Protein AF-A0A524H251-F1 (afdb_monomer_lite)

Sequence (235 aa):
MKPDRSNYEIWFSDWLDGNLSEKQIGELKLFLKENPDLEEELNGLAVVSLNPPDLIFSGKKGLEQSPESLSESQFEHLCIASLENDLTPGQKAELDEIISRDETRRKSFELIQKLKLKPLAVSFTRKNSVKKLTIGRKIFRLSVIGLSAAATIAFIVSFFLPVPERGTPQIVQNVTPDTFTIETRQAIIFKEEKPGTDQRNNNNSVRKSVPEISVSEEIVLLAEMTDKEMTDSAS

Foldseek 3Di:
DADDPVCVVVVLVCVLVVVDDPVNVVRNVVVCVVPVVVVVVSVVVVVPDDDDPPDDPPCVVVVPDQLVRDDPVRLVVLLLCVLVVVDDPVSVVSNVVNVVVDVVSVVVSVVSNVVDDDDDPDDDPPPVVVPDDDPVRVVVVVVVVVVVVVVVVVVVVVVPDDDPDPDDPDDDDDDDDDDDDDDDDDDDDDDDDDDDDDDDDDDDDDDDDDDDDDDPDDPPVVVVVPVPPPPPPDD

Radius of gyration: 40.83 Å; chains: 1; bounding box: 70×91×109 Å

Structure (mmCIF, N/CA/C/O backbone):
data_AF-A0A524H251-F1
#
_entry.id   AF-A0A524H251-F1
#
loop_
_atom_site.group_PDB
_atom_site.id
_atom_site.type_symbol
_atom_site.label_atom_id
_atom_site.label_alt_id
_atom_site.label_comp_id
_atom_site.label_asym_id
_atom_site.label_entity_id
_atom_site.label_seq_id
_atom_site.pdbx_PDB_ins_code
_atom_site.Cartn_x
_atom_site.Cartn_y
_atom_site.Cartn_z
_atom_site.occupancy
_atom_site.B_iso_or_equiv
_atom_site.auth_seq_id
_atom_site.auth_comp_id
_atom_site.auth_asym_id
_atom_site.auth_atom_id
_atom_site.pdbx_PDB_model_num
ATOM 1 N N . MET A 1 1 ? 4.527 -3.624 -30.990 1.00 79.12 1 MET A N 1
ATOM 2 C CA . MET A 1 1 ? 5.507 -4.720 -30.840 1.00 79.12 1 MET A CA 1
ATOM 3 C C . MET A 1 1 ? 4.999 -5.869 -31.690 1.00 79.12 1 MET A C 1
ATOM 5 O O . MET A 1 1 ? 3.787 -5.973 -31.784 1.00 79.12 1 MET A O 1
ATOM 9 N N . LYS A 1 2 ? 5.861 -6.639 -32.360 1.00 88.19 2 LYS A N 1
ATOM 10 C CA . LYS A 1 2 ? 5.443 -7.808 -33.152 1.00 88.19 2 LYS A CA 1
ATOM 11 C C . LYS A 1 2 ? 5.955 -9.085 -32.473 1.00 88.19 2 LYS A C 1
ATOM 13 O O . LYS A 1 2 ? 7.015 -9.001 -31.846 1.00 88.19 2 LYS A O 1
ATOM 18 N N . PRO A 1 3 ? 5.236 -10.210 -32.582 1.00 90.62 3 PRO A N 1
ATOM 19 C CA . PRO A 1 3 ? 5.705 -11.486 -32.061 1.00 90.62 3 PRO A CA 1
ATOM 20 C C . PRO A 1 3 ? 6.949 -11.961 -32.824 1.00 90.62 3 PRO A C 1
ATOM 22 O O . PRO A 1 3 ? 7.022 -11.851 -34.050 1.00 90.62 3 PRO A O 1
ATOM 25 N N . ASP A 1 4 ? 7.934 -12.457 -32.085 1.00 92.44 4 ASP A N 1
ATOM 26 C CA . ASP A 1 4 ? 9.146 -13.097 -32.585 1.00 92.44 4 ASP A CA 1
ATOM 27 C C . ASP A 1 4 ? 9.575 -14.248 -31.655 1.00 92.44 4 ASP A C 1
ATOM 29 O O . ASP A 1 4 ? 9.050 -14.425 -30.557 1.00 92.44 4 ASP A O 1
ATOM 33 N N . ARG A 1 5 ? 10.570 -15.032 -32.080 1.00 91.50 5 ARG A N 1
ATOM 34 C CA . ARG A 1 5 ? 11.078 -16.204 -31.343 1.00 91.50 5 ARG A CA 1
ATOM 35 C C . ARG A 1 5 ? 11.670 -15.889 -29.961 1.00 91.50 5 ARG A C 1
ATOM 37 O O . ARG A 1 5 ? 11.872 -16.810 -29.185 1.00 91.50 5 ARG A O 1
ATOM 44 N N . SER A 1 6 ? 11.971 -14.629 -29.655 1.00 92.56 6 SER A N 1
ATOM 45 C CA . SER A 1 6 ? 12.491 -14.208 -28.347 1.00 92.56 6 SER A CA 1
ATOM 46 C C . SER A 1 6 ? 11.410 -13.714 -27.388 1.00 92.56 6 SER A C 1
ATOM 48 O O . SER A 1 6 ? 11.676 -13.583 -26.197 1.00 92.56 6 SER A O 1
ATOM 50 N N . ASN A 1 7 ? 10.210 -13.415 -27.895 1.00 93.19 7 ASN A N 1
ATOM 51 C CA . ASN A 1 7 ? 9.134 -12.819 -27.106 1.00 93.19 7 ASN A CA 1
ATOM 52 C C . ASN A 1 7 ? 7.798 -13.581 -27.182 1.00 93.19 7 ASN A C 1
ATOM 54 O O . ASN A 1 7 ? 6.863 -13.192 -26.486 1.00 93.19 7 ASN A O 1
ATOM 58 N N . TYR A 1 8 ? 7.696 -14.644 -27.988 1.00 92.81 8 TYR A N 1
ATOM 59 C CA . TYR A 1 8 ? 6.445 -15.376 -28.227 1.00 92.81 8 TYR A CA 1
ATOM 60 C C . TYR A 1 8 ? 5.777 -15.898 -26.945 1.00 92.81 8 TYR A C 1
ATOM 62 O O . TYR A 1 8 ? 4.556 -15.869 -26.862 1.00 92.81 8 TYR A O 1
ATOM 70 N N . GLU A 1 9 ? 6.544 -16.281 -25.921 1.00 91.81 9 GLU A N 1
ATOM 71 C CA . GLU A 1 9 ? 6.013 -16.747 -24.628 1.00 91.81 9 GLU A CA 1
ATOM 72 C C . GLU A 1 9 ? 5.187 -15.672 -23.900 1.00 91.81 9 GLU A C 1
ATOM 74 O O . GLU A 1 9 ? 4.156 -15.967 -23.291 1.00 91.81 9 GLU A O 1
ATOM 79 N N . ILE A 1 10 ? 5.599 -14.404 -24.014 1.00 92.50 10 ILE A N 1
ATOM 80 C CA . ILE A 1 10 ? 4.857 -13.264 -23.455 1.00 92.50 10 ILE A CA 1
ATOM 81 C C . ILE A 1 10 ? 3.527 -13.122 -24.198 1.00 92.50 10 ILE A C 1
ATOM 83 O O . ILE A 1 10 ? 2.478 -12.984 -23.579 1.00 92.50 10 ILE A O 1
ATOM 87 N N . TRP A 1 11 ? 3.558 -13.241 -25.528 1.00 93.56 11 TRP A N 1
ATOM 88 C CA . TRP A 1 11 ? 2.349 -13.196 -26.351 1.00 93.56 11 TRP A CA 1
ATOM 89 C C . TRP A 1 11 ? 1.411 -14.376 -26.088 1.00 93.56 11 TRP A C 1
ATOM 91 O O . TRP A 1 11 ? 0.198 -14.200 -26.152 1.00 93.56 11 TRP A O 1
ATOM 101 N N . PHE A 1 12 ? 1.947 -15.562 -25.797 1.00 92.12 12 PHE A N 1
ATOM 102 C CA . PHE A 1 12 ? 1.154 -16.736 -25.431 1.00 92.12 12 PHE A CA 1
ATOM 103 C C . PHE A 1 12 ? 0.445 -16.517 -24.100 1.00 92.12 12 PHE A C 1
ATOM 105 O O . PHE A 1 12 ? -0.758 -16.743 -24.016 1.00 92.12 12 PHE A O 1
ATOM 112 N N . SER A 1 13 ? 1.167 -16.010 -23.099 1.00 89.94 13 SER A N 1
ATOM 113 C CA . SER A 1 13 ? 0.598 -15.668 -21.791 1.00 89.94 13 SER A CA 1
ATOM 114 C C . SER A 1 13 ? -0.511 -14.622 -21.932 1.00 89.94 13 SER A C 1
ATOM 116 O O . SER A 1 13 ? -1.640 -14.860 -21.515 1.00 89.94 13 SER A O 1
ATOM 118 N N . ASP A 1 14 ? -0.241 -13.518 -22.637 1.00 91.31 14 ASP A N 1
ATOM 119 C CA . ASP A 1 14 ? -1.233 -12.463 -22.874 1.00 91.31 14 ASP A CA 1
ATOM 120 C C . ASP A 1 14 ? -2.456 -12.966 -23.665 1.00 91.31 14 ASP A C 1
ATOM 122 O O . ASP A 1 14 ? -3.569 -12.466 -23.481 1.00 91.31 14 ASP A O 1
ATOM 126 N N . TRP A 1 15 ? -2.268 -13.929 -24.576 1.00 89.62 15 TRP A N 1
ATOM 127 C CA . TRP A 1 15 ? -3.362 -14.540 -25.332 1.00 89.62 15 TRP A CA 1
ATOM 128 C C . TRP A 1 15 ? -4.227 -15.446 -24.454 1.00 89.62 15 TRP A C 1
ATOM 130 O O . TRP A 1 15 ? -5.453 -15.346 -24.521 1.00 89.62 15 TRP A O 1
ATOM 140 N N . LEU A 1 16 ? -3.604 -16.291 -23.626 1.00 87.81 16 LEU A N 1
ATOM 141 C CA . LEU A 1 16 ? -4.294 -17.187 -22.693 1.00 87.81 16 LEU A CA 1
ATOM 142 C C . LEU A 1 16 ? -5.064 -16.407 -21.619 1.00 87.81 16 LEU A C 1
ATOM 144 O O . LEU A 1 16 ? -6.186 -16.781 -21.284 1.00 87.81 16 LEU A O 1
ATOM 148 N N . ASP A 1 17 ? -4.509 -15.287 -21.155 1.00 86.31 17 ASP A N 1
ATOM 149 C CA . ASP A 1 17 ? -5.156 -14.388 -20.193 1.00 86.31 17 ASP A CA 1
ATOM 150 C C . ASP A 1 17 ? -6.272 -13.529 -20.822 1.00 86.31 17 ASP A C 1
ATOM 152 O O . ASP A 1 17 ? -7.012 -12.846 -20.113 1.00 86.31 17 ASP A O 1
ATOM 156 N N . GLY A 1 18 ? -6.408 -13.531 -22.154 1.00 85.88 18 GLY A N 1
ATOM 157 C CA . GLY A 1 18 ? -7.388 -12.707 -22.869 1.00 85.88 18 GLY A CA 1
ATOM 158 C C . GLY A 1 18 ? -7.045 -11.211 -22.911 1.00 85.88 18 GLY A C 1
ATOM 159 O O . GLY A 1 18 ? -7.917 -10.386 -23.183 1.00 85.88 18 GLY A O 1
ATOM 160 N N . ASN A 1 19 ? -5.782 -10.849 -22.672 1.00 89.94 19 ASN A N 1
ATOM 161 C CA . ASN A 1 19 ? -5.300 -9.465 -22.638 1.00 89.94 19 ASN A CA 1
ATOM 162 C C . ASN A 1 19 ? -4.952 -8.900 -24.030 1.00 89.94 19 ASN A C 1
ATOM 164 O O . ASN A 1 19 ? -4.754 -7.690 -24.178 1.00 89.94 19 ASN A O 1
ATOM 168 N N . LEU A 1 20 ? -4.872 -9.744 -25.067 1.00 89.25 20 LEU A N 1
ATOM 169 C CA . LEU A 1 20 ? -4.585 -9.297 -26.434 1.00 89.25 20 LEU A CA 1
ATOM 170 C C . LEU A 1 20 ? -5.806 -8.673 -27.122 1.00 89.25 20 LEU A C 1
ATOM 172 O O . LEU A 1 20 ? -6.893 -9.243 -27.168 1.00 89.25 20 LEU A O 1
ATOM 176 N N . SER A 1 21 ? -5.591 -7.531 -27.779 1.00 91.19 21 SER A N 1
ATOM 177 C CA . SER A 1 21 ? -6.587 -6.931 -28.677 1.00 91.19 21 SER A CA 1
ATOM 178 C C . SER A 1 21 ? -6.783 -7.745 -29.964 1.00 91.19 21 SER A C 1
ATOM 180 O O . SER A 1 21 ? -5.887 -8.466 -30.403 1.00 91.19 21 SER A O 1
ATOM 182 N N . GLU A 1 22 ? -7.912 -7.560 -30.656 1.00 90.50 22 GLU A N 1
ATOM 183 C CA . GLU A 1 22 ? -8.211 -8.252 -31.927 1.00 90.50 22 GLU A CA 1
ATOM 184 C C . GLU A 1 22 ? -7.093 -8.116 -32.972 1.00 90.50 22 GLU A C 1
ATOM 186 O O . GLU A 1 22 ? -6.748 -9.071 -33.672 1.00 90.50 22 GLU A O 1
ATOM 191 N N . LYS A 1 23 ? -6.474 -6.932 -33.047 1.00 91.38 23 LYS A N 1
ATOM 192 C CA . LYS A 1 23 ? -5.349 -6.672 -33.948 1.00 91.38 23 LYS A CA 1
ATOM 193 C C . LYS A 1 23 ? -4.118 -7.501 -33.570 1.00 91.38 23 LYS A C 1
ATOM 195 O O . LYS A 1 23 ? -3.486 -8.078 -34.451 1.00 91.38 23 LYS A O 1
ATOM 200 N N . GLN A 1 24 ? -3.797 -7.580 -32.280 1.00 92.44 24 GLN A N 1
ATOM 201 C CA . GLN A 1 24 ? -2.671 -8.368 -31.768 1.00 92.44 24 GLN A CA 1
ATOM 202 C C . GLN A 1 24 ? -2.898 -9.869 -31.948 1.00 92.44 24 GLN A C 1
ATOM 204 O O . GLN A 1 24 ? -1.971 -10.584 -32.311 1.00 92.44 24 GLN A O 1
ATOM 209 N N . ILE A 1 25 ? -4.137 -10.339 -31.789 1.00 91.19 25 ILE A N 1
ATOM 210 C CA . ILE A 1 25 ? -4.510 -11.724 -32.099 1.00 91.19 25 ILE A CA 1
ATOM 211 C C . ILE A 1 25 ? -4.265 -12.020 -33.585 1.00 91.19 25 ILE A C 1
ATOM 213 O O . ILE A 1 25 ? -3.764 -13.089 -33.929 1.00 91.19 25 ILE A O 1
ATOM 217 N N . GLY A 1 26 ? -4.586 -11.079 -34.479 1.00 91.19 26 GLY A N 1
ATOM 218 C CA . GLY A 1 26 ? -4.275 -11.197 -35.906 1.00 91.19 26 GLY A CA 1
ATOM 219 C C . GLY A 1 26 ? -2.771 -11.298 -36.189 1.00 91.19 26 GLY 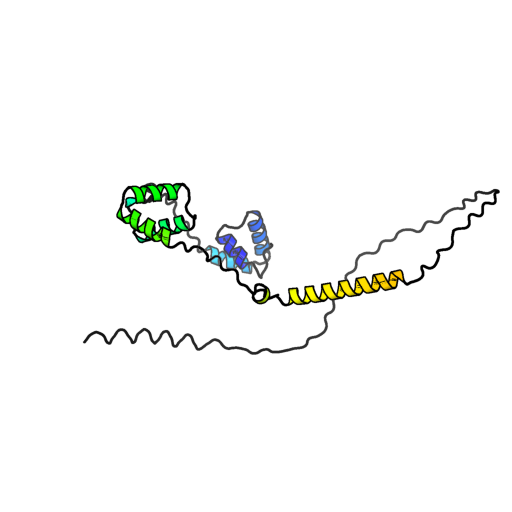A C 1
ATOM 220 O O . GLY A 1 26 ? -2.353 -12.136 -36.988 1.00 91.19 26 GLY A O 1
ATOM 221 N N . GLU A 1 27 ? -1.960 -10.485 -35.509 1.00 92.69 27 GLU A N 1
ATOM 222 C CA . GLU A 1 27 ? -0.493 -10.514 -35.612 1.00 92.69 27 GLU A CA 1
ATOM 223 C C . GLU A 1 27 ? 0.094 -11.835 -35.081 1.00 92.69 27 GLU A C 1
ATOM 225 O O . GLU A 1 27 ? 0.938 -12.434 -35.747 1.00 92.69 27 GLU A O 1
ATOM 230 N N . LEU A 1 28 ? -0.408 -12.337 -33.948 1.00 92.25 28 LEU A N 1
ATOM 231 C CA . LEU A 1 28 ? -0.018 -13.629 -33.379 1.00 92.25 28 LEU A CA 1
ATOM 232 C C . LEU A 1 28 ? -0.378 -14.791 -34.314 1.00 92.25 28 LEU A C 1
ATOM 234 O O . LEU A 1 28 ? 0.463 -15.637 -34.599 1.00 92.25 28 LEU A O 1
ATOM 238 N N . LYS A 1 29 ? -1.593 -14.801 -34.876 1.00 91.06 29 LYS A N 1
ATOM 239 C CA . LYS A 1 29 ? -2.022 -15.828 -35.841 1.00 91.06 29 LYS A CA 1
ATOM 240 C C . LYS A 1 29 ? -1.170 -15.843 -37.107 1.00 91.06 29 LYS A C 1
ATOM 242 O O . LYS A 1 29 ? -0.945 -16.909 -37.672 1.00 91.06 29 LYS A O 1
ATOM 247 N N . LEU A 1 30 ? -0.721 -14.680 -37.580 1.00 93.00 30 LEU A N 1
ATOM 248 C CA . LEU A 1 30 ? 0.178 -14.611 -38.732 1.00 93.00 30 LEU A CA 1
ATOM 249 C C . LEU A 1 30 ? 1.543 -15.227 -38.396 1.00 93.00 30 LEU A C 1
ATOM 251 O O . LEU A 1 30 ? 2.060 -16.013 -39.180 1.00 93.00 30 LEU A O 1
ATOM 255 N N . PHE A 1 31 ? 2.074 -14.923 -37.213 1.00 94.25 31 PHE A N 1
ATOM 256 C CA . PHE A 1 31 ? 3.339 -15.471 -36.731 1.00 94.25 31 PHE A CA 1
ATOM 257 C C . PHE A 1 31 ? 3.296 -16.990 -36.512 1.00 94.25 31 PHE A C 1
ATOM 259 O O . PHE A 1 31 ? 4.246 -17.680 -36.878 1.00 94.25 31 PHE A O 1
ATOM 266 N N . LEU A 1 32 ? 2.185 -17.521 -35.994 1.00 92.88 32 LEU A N 1
ATOM 267 C CA . LEU A 1 32 ? 1.983 -18.965 -35.826 1.00 92.88 32 LEU A CA 1
ATOM 268 C C . LEU A 1 32 ? 1.943 -19.707 -37.169 1.00 92.88 32 LEU A C 1
ATOM 270 O O . LEU A 1 32 ? 2.555 -20.759 -37.302 1.00 92.88 32 LEU A O 1
ATOM 274 N N . LYS A 1 33 ? 1.333 -19.122 -38.211 1.00 92.25 33 LYS A N 1
ATOM 275 C CA . LYS A 1 33 ? 1.358 -19.711 -39.565 1.00 92.25 33 LYS A CA 1
ATOM 276 C C . LYS A 1 33 ? 2.766 -19.844 -40.142 1.00 92.25 33 LYS A C 1
ATOM 278 O O . LYS A 1 33 ? 3.011 -20.738 -40.946 1.00 92.25 33 LYS A O 1
ATOM 283 N N . GLU A 1 34 ? 3.665 -18.936 -39.777 1.00 91.75 34 GLU A N 1
ATOM 284 C CA . GLU A 1 34 ? 5.070 -18.977 -40.191 1.00 91.75 34 GLU A CA 1
ATOM 285 C C . GLU A 1 34 ? 5.917 -19.915 -39.305 1.00 91.75 34 GLU A C 1
ATOM 287 O O . GLU A 1 34 ? 7.026 -20.275 -39.697 1.00 91.75 34 GLU A O 1
ATOM 292 N N . ASN A 1 35 ? 5.407 -20.334 -38.137 1.00 92.81 35 ASN A N 1
ATOM 293 C CA . ASN A 1 35 ? 6.106 -21.137 -37.127 1.00 92.81 35 ASN A CA 1
ATOM 294 C C . ASN A 1 35 ? 5.179 -22.246 -36.571 1.00 92.81 35 ASN A C 1
ATOM 296 O O . ASN A 1 35 ? 4.670 -22.114 -35.454 1.00 92.81 35 ASN A O 1
ATOM 300 N N . PRO A 1 36 ? 4.934 -23.328 -37.337 1.00 90.19 36 PRO A N 1
ATOM 301 C CA . PRO A 1 36 ? 3.961 -24.367 -36.973 1.00 90.19 36 PRO A CA 1
ATOM 302 C C . PRO A 1 36 ? 4.334 -25.160 -35.709 1.00 90.19 36 PRO A C 1
ATOM 304 O O . PRO A 1 36 ? 3.464 -25.708 -35.043 1.00 90.19 36 PRO A O 1
ATOM 307 N N . ASP A 1 37 ? 5.616 -25.199 -35.350 1.00 91.94 37 ASP A N 1
ATOM 308 C CA . ASP A 1 37 ? 6.113 -25.795 -34.107 1.00 91.94 37 ASP A CA 1
ATOM 309 C C . ASP A 1 37 ? 5.612 -25.052 -32.859 1.00 91.94 37 ASP A C 1
ATOM 311 O O . ASP A 1 37 ? 5.240 -25.675 -31.868 1.00 91.94 37 ASP A O 1
ATOM 315 N N . LEU A 1 38 ? 5.524 -23.721 -32.931 1.00 91.50 38 LEU A N 1
ATOM 316 C CA . LEU A 1 38 ? 4.981 -22.899 -31.848 1.00 91.50 38 LEU A CA 1
ATOM 317 C C . LEU A 1 38 ? 3.452 -22.999 -31.761 1.00 91.50 38 LEU A C 1
ATOM 319 O O . LEU A 1 38 ? 2.874 -22.832 -30.690 1.00 91.50 38 LEU A O 1
ATOM 323 N N . GLU A 1 39 ? 2.780 -23.266 -32.883 1.00 89.94 39 GLU A N 1
ATOM 324 C CA . GLU A 1 39 ? 1.337 -23.523 -32.896 1.00 89.94 39 GLU A CA 1
ATOM 325 C C . GLU A 1 39 ? 1.003 -24.828 -32.160 1.00 89.94 39 GLU A C 1
ATOM 327 O O . GLU A 1 39 ? 0.052 -24.867 -31.380 1.00 89.94 39 GLU A O 1
ATOM 332 N N . GLU A 1 40 ? 1.804 -25.879 -32.351 1.00 89.00 40 GLU A N 1
ATOM 333 C CA . GLU A 1 40 ? 1.661 -27.140 -31.616 1.00 89.00 40 GLU A CA 1
ATOM 334 C C . GLU A 1 40 ? 1.868 -26.946 -30.105 1.00 89.00 40 GLU A C 1
ATOM 336 O O . GLU A 1 40 ? 1.062 -27.427 -29.305 1.00 89.00 40 GLU A O 1
ATOM 341 N N . GLU A 1 41 ? 2.884 -26.171 -29.717 1.00 89.62 41 GLU A N 1
ATOM 342 C CA . GLU A 1 41 ? 3.145 -25.815 -28.319 1.00 89.62 41 GLU A CA 1
ATOM 343 C C . GLU A 1 41 ? 1.970 -25.050 -27.689 1.00 89.62 41 GLU A C 1
ATOM 345 O O . GLU A 1 41 ? 1.479 -25.427 -26.620 1.00 89.62 41 GLU A O 1
ATOM 350 N N . LEU A 1 42 ? 1.455 -24.024 -28.376 1.00 88.19 42 LEU A N 1
ATOM 351 C CA . LEU A 1 42 ? 0.313 -23.240 -27.900 1.00 88.19 42 LEU A CA 1
ATOM 352 C C . LEU A 1 42 ? -0.942 -24.101 -27.731 1.00 88.19 42 LEU A C 1
ATOM 354 O O . LEU A 1 42 ? -1.667 -23.967 -26.744 1.00 88.19 42 LEU A O 1
ATOM 358 N N . ASN A 1 43 ? -1.191 -25.005 -28.680 1.00 85.31 43 ASN A N 1
ATOM 359 C CA . ASN A 1 43 ? -2.319 -25.928 -28.615 1.00 85.31 43 ASN A CA 1
ATOM 360 C C . ASN A 1 43 ? -2.201 -26.887 -27.424 1.00 85.31 43 ASN A C 1
ATOM 362 O O . ASN A 1 43 ? -3.216 -27.184 -26.798 1.00 85.31 43 ASN A O 1
ATOM 366 N N . GLY A 1 44 ? -0.986 -27.327 -27.074 1.00 83.62 44 GLY A N 1
ATOM 367 C CA . GLY A 1 44 ? -0.731 -28.126 -25.873 1.00 83.62 44 GLY A CA 1
ATOM 368 C C . GLY A 1 44 ? -1.069 -27.387 -24.574 1.00 83.62 44 GLY A C 1
ATOM 369 O O . GLY A 1 44 ? -1.632 -27.983 -23.655 1.00 83.62 44 GLY A O 1
ATOM 370 N N . LEU A 1 45 ? -0.797 -26.080 -24.515 1.00 80.88 45 LEU A N 1
ATOM 371 C CA . LEU A 1 45 ? -1.131 -25.224 -23.369 1.00 80.88 45 LEU A CA 1
ATOM 372 C C . LEU A 1 45 ? -2.637 -24.927 -23.275 1.00 80.88 45 LEU A C 1
ATOM 374 O O . LEU A 1 45 ? -3.209 -24.931 -22.184 1.00 80.88 45 LEU A O 1
ATOM 378 N N . ALA A 1 46 ? -3.300 -24.723 -24.417 1.00 71.94 46 ALA A N 1
ATOM 379 C CA . ALA A 1 46 ? -4.722 -24.381 -24.490 1.00 71.94 46 ALA A CA 1
ATOM 380 C C . ALA A 1 46 ? -5.667 -25.489 -23.977 1.00 71.94 46 ALA A C 1
ATOM 382 O O . ALA A 1 46 ? -6.844 -25.226 -23.725 1.00 71.94 46 ALA A O 1
ATOM 383 N N . VAL A 1 47 ? -5.172 -26.719 -23.785 1.00 66.69 47 VAL A N 1
ATOM 384 C CA . VAL A 1 47 ? -5.952 -27.840 -23.226 1.00 66.69 47 VAL A CA 1
ATOM 385 C C . VAL A 1 47 ? -6.386 -27.575 -21.774 1.00 66.69 47 VAL A C 1
ATOM 387 O O . VAL A 1 47 ? -7.389 -28.126 -21.323 1.00 66.69 47 VAL A O 1
ATOM 390 N N . VAL A 1 48 ? -5.692 -26.697 -21.041 1.00 69.31 48 VAL A N 1
ATOM 391 C CA . VAL A 1 48 ? -5.976 -26.388 -19.628 1.00 69.31 48 VAL A CA 1
ATOM 392 C C . VAL A 1 48 ? -6.763 -25.078 -19.497 1.00 69.31 48 VAL A C 1
ATOM 394 O O . VAL A 1 48 ? -6.356 -24.152 -18.803 1.00 69.31 48 VAL A O 1
ATOM 397 N N . SER A 1 49 ? -7.909 -24.971 -20.173 1.00 67.50 49 SER A N 1
ATOM 398 C CA . SER A 1 49 ? -8.834 -23.849 -19.970 1.00 67.50 49 SER A CA 1
ATOM 399 C C . SER A 1 49 ? -9.959 -24.256 -19.019 1.00 67.50 49 SER A C 1
ATOM 401 O O . SER A 1 49 ? -10.770 -25.135 -19.320 1.00 67.50 49 SER A O 1
ATOM 403 N N . LEU A 1 50 ? -10.000 -23.635 -17.839 1.00 74.44 50 LEU A N 1
ATOM 404 C CA . LEU A 1 50 ? -11.108 -23.782 -16.902 1.00 74.44 50 LEU A CA 1
ATOM 405 C C . LEU A 1 50 ? -12.181 -22.757 -17.265 1.00 74.44 50 LEU A C 1
ATOM 407 O O . LEU A 1 50 ? -11.960 -21.560 -17.117 1.00 74.44 50 LEU A O 1
ATOM 411 N N . ASN A 1 51 ? -13.355 -23.218 -17.696 1.00 74.56 51 ASN A N 1
ATOM 412 C CA . ASN A 1 51 ? -14.511 -22.336 -17.827 1.00 74.56 51 ASN A CA 1
ATOM 413 C C . ASN A 1 51 ? -15.048 -22.036 -16.423 1.00 74.56 51 ASN A C 1
ATOM 415 O O . ASN A 1 51 ? -15.549 -22.962 -15.770 1.00 74.56 51 ASN A O 1
ATOM 419 N N . PRO A 1 52 ? -14.949 -20.789 -15.926 1.00 78.31 52 PRO A N 1
ATOM 420 C CA . PRO A 1 52 ? -15.556 -20.457 -14.655 1.00 78.31 52 PRO A CA 1
ATOM 421 C C . PRO A 1 52 ? -17.073 -20.663 -14.780 1.00 78.31 52 PRO A C 1
ATOM 423 O O . PRO A 1 52 ? -17.672 -20.238 -15.769 1.00 78.31 52 PRO A O 1
ATOM 426 N N . PRO A 1 53 ? -17.719 -21.327 -13.813 1.00 81.31 53 PRO A N 1
ATOM 427 C CA . PRO A 1 53 ? -19.171 -21.380 -13.786 1.00 81.31 53 PRO A CA 1
ATOM 428 C C . PRO A 1 53 ? -19.740 -19.964 -13.616 1.00 81.31 53 PRO A C 1
ATOM 430 O O . PRO A 1 53 ? -19.176 -19.156 -12.874 1.00 81.31 53 PRO A O 1
ATOM 433 N N . ASP A 1 54 ? -20.882 -19.687 -14.252 1.00 80.50 54 ASP A N 1
ATOM 434 C CA . ASP A 1 54 ? -21.650 -18.446 -14.078 1.00 80.50 54 ASP A CA 1
ATOM 435 C C . ASP A 1 54 ? -22.258 -18.388 -12.662 1.00 80.50 54 ASP A C 1
ATOM 437 O O . ASP A 1 54 ? -23.451 -18.605 -12.438 1.00 80.50 54 ASP A O 1
ATOM 441 N N . LEU A 1 55 ? -21.414 -18.144 -11.658 1.00 81.19 55 LEU A N 1
ATOM 442 C CA . LEU A 1 55 ? -21.803 -18.060 -10.256 1.00 81.19 55 LEU A CA 1
ATOM 443 C C . LEU A 1 55 ? -22.145 -16.616 -9.902 1.00 81.19 55 LEU A C 1
ATOM 445 O O . LEU A 1 55 ? -21.280 -15.790 -9.611 1.00 81.19 55 LEU A O 1
ATOM 449 N N . ILE A 1 56 ? -23.440 -16.317 -9.868 1.00 80.50 56 ILE A N 1
ATOM 450 C CA . ILE A 1 56 ? -23.938 -15.052 -9.331 1.00 80.50 56 ILE A CA 1
ATOM 451 C C . ILE A 1 56 ? -24.144 -15.224 -7.825 1.00 80.50 56 ILE A C 1
ATOM 453 O O . ILE A 1 56 ? -25.137 -15.796 -7.375 1.00 80.50 56 ILE A O 1
ATOM 457 N N . PHE A 1 57 ? -23.210 -14.707 -7.025 1.00 81.38 57 PHE A N 1
ATOM 458 C CA . PHE A 1 57 ? -23.396 -14.624 -5.577 1.00 81.38 57 PHE A CA 1
ATOM 459 C C . PHE A 1 57 ? -24.429 -13.535 -5.244 1.00 81.38 57 PHE A C 1
ATOM 461 O O . PHE A 1 57 ? -24.135 -12.339 -5.269 1.00 81.38 57 PHE A O 1
ATOM 468 N N . SER A 1 58 ? -25.656 -13.950 -4.928 1.00 81.06 58 SER A N 1
ATOM 469 C CA . SER A 1 58 ? -26.783 -13.061 -4.603 1.00 81.06 58 SER A CA 1
ATOM 470 C C . SER A 1 58 ? -26.655 -12.372 -3.236 1.00 81.06 58 SER A C 1
ATOM 472 O O . SER A 1 58 ? -27.318 -11.368 -2.982 1.00 81.06 58 SER A O 1
ATOM 474 N N . GLY A 1 59 ? -25.769 -12.868 -2.369 1.00 81.75 59 GLY A N 1
ATOM 475 C CA . GLY A 1 59 ? -25.568 -12.390 -1.002 1.00 81.75 59 GLY A CA 1
ATOM 476 C C . GLY A 1 59 ? -24.607 -11.210 -0.840 1.00 81.75 59 GLY A C 1
ATOM 477 O O . GLY A 1 59 ? -24.162 -10.986 0.280 1.00 81.75 59 GLY A O 1
ATOM 478 N N . LYS A 1 60 ? -24.256 -10.456 -1.898 1.00 78.56 60 LYS A N 1
ATOM 479 C CA . LYS A 1 60 ? -23.255 -9.364 -1.807 1.00 78.56 60 LYS A CA 1
ATOM 480 C C . LYS A 1 60 ? -23.520 -8.383 -0.660 1.00 78.56 60 LYS A C 1
ATOM 482 O O . LYS A 1 60 ? -22.589 -8.023 0.046 1.00 78.56 60 LYS A O 1
ATOM 487 N N . LYS A 1 61 ? -24.786 -8.020 -0.431 1.00 74.25 61 LYS A N 1
ATOM 488 C CA . LYS A 1 61 ? -25.187 -7.132 0.675 1.00 74.25 61 LYS A CA 1
ATOM 489 C C . LYS A 1 61 ? -24.910 -7.712 2.066 1.00 74.25 61 LYS A C 1
ATOM 491 O O . LYS A 1 61 ? -24.721 -6.958 3.002 1.00 74.25 61 LYS A O 1
ATOM 496 N N . GLY A 1 62 ? -24.894 -9.036 2.211 1.00 70.69 62 GLY A N 1
ATOM 497 C CA . GLY A 1 62 ? -24.535 -9.705 3.466 1.00 70.69 62 GLY A CA 1
ATOM 498 C C . GLY A 1 62 ? -23.025 -9.828 3.685 1.00 70.69 62 GLY A C 1
ATOM 499 O O . GLY A 1 62 ? -22.610 -10.303 4.736 1.00 70.69 62 GLY A O 1
ATOM 500 N N . LEU A 1 63 ? -22.216 -9.433 2.696 1.00 72.88 63 LEU A N 1
ATOM 501 C CA . LEU A 1 63 ? -20.758 -9.384 2.788 1.00 72.88 63 LEU A CA 1
ATOM 502 C C . LEU A 1 63 ? -20.250 -8.001 3.225 1.00 72.88 63 LEU A C 1
ATOM 504 O O . LEU A 1 63 ? -19.090 -7.871 3.605 1.00 72.88 63 LEU A O 1
ATOM 508 N N . GLU A 1 64 ? -21.107 -6.977 3.167 1.00 67.88 64 GLU A N 1
ATOM 509 C CA . GLU A 1 64 ? -20.821 -5.658 3.725 1.00 67.88 64 GLU A CA 1
ATOM 510 C C . GLU A 1 64 ? -20.752 -5.800 5.250 1.00 67.88 64 GLU A C 1
ATOM 512 O O . GLU A 1 64 ? -21.758 -6.033 5.923 1.00 67.88 64 GLU A O 1
ATOM 517 N N . GLN A 1 65 ? -19.532 -5.746 5.790 1.00 65.56 65 GLN A N 1
ATOM 518 C CA . GLN A 1 65 ? -19.315 -5.795 7.230 1.00 65.56 65 GLN A CA 1
ATOM 519 C C . GLN A 1 65 ? -19.923 -4.542 7.858 1.00 65.56 65 GLN A C 1
ATOM 521 O O . GLN A 1 65 ? -19.661 -3.425 7.421 1.00 65.56 65 GLN A O 1
ATOM 526 N N . SER A 1 66 ? -20.743 -4.733 8.893 1.00 68.81 66 SER A N 1
ATOM 527 C CA . SER A 1 66 ? -21.195 -3.612 9.714 1.00 68.81 66 SER A CA 1
ATOM 528 C C . SER A 1 66 ? -19.982 -3.006 10.433 1.00 68.81 66 SER A C 1
ATOM 530 O O . SER A 1 66 ? -19.134 -3.783 10.898 1.00 68.81 66 SER A O 1
ATOM 532 N N . PRO A 1 67 ? -19.917 -1.674 10.618 1.00 67.62 67 PRO A N 1
ATOM 533 C CA . PRO A 1 67 ? -18.858 -1.008 11.387 1.00 67.62 67 PRO A CA 1
ATOM 534 C C . PRO A 1 67 ? -18.645 -1.599 12.800 1.00 67.62 67 PRO A C 1
ATOM 536 O O . PRO A 1 67 ? -17.550 -1.549 13.367 1.00 67.62 67 PRO A O 1
ATOM 539 N N . GLU A 1 68 ? -19.680 -2.223 13.367 1.00 68.75 68 GLU A N 1
ATOM 540 C CA . GLU A 1 68 ? -19.652 -2.893 14.676 1.00 68.75 68 GLU A CA 1
ATOM 541 C C . GLU A 1 68 ? -18.942 -4.256 14.658 1.00 68.75 68 GLU A C 1
ATOM 543 O O . GLU A 1 68 ? -18.427 -4.697 15.681 1.00 68.75 68 GLU A O 1
ATOM 548 N N . SER A 1 69 ? -18.881 -4.917 13.500 1.00 76.75 69 SER A N 1
ATOM 549 C CA . SER A 1 69 ? -18.288 -6.253 13.338 1.00 76.75 69 SER A CA 1
ATOM 550 C C . SER A 1 69 ? -16.788 -6.244 13.038 1.00 76.75 69 SER A C 1
ATOM 552 O O . SER A 1 69 ? -16.178 -7.309 12.960 1.00 76.75 69 SER A O 1
ATOM 554 N N . LEU A 1 70 ? -16.191 -5.059 12.878 1.00 83.31 70 LEU A N 1
ATOM 555 C CA . LEU A 1 70 ? -14.765 -4.924 12.594 1.00 83.31 70 LEU A CA 1
ATOM 556 C C . LEU A 1 70 ? -13.929 -5.499 13.738 1.00 83.31 70 LEU A C 1
ATOM 558 O O . LEU A 1 70 ? -14.157 -5.169 14.908 1.00 83.31 70 LEU A O 1
ATOM 562 N N . SER A 1 71 ? -12.935 -6.316 13.390 1.00 88.19 71 SER A N 1
ATOM 563 C CA . SER A 1 71 ? -11.916 -6.760 14.336 1.00 88.19 71 SER A CA 1
ATOM 564 C C . SER A 1 71 ? -11.084 -5.574 14.831 1.00 88.19 71 SER A C 1
ATOM 566 O O . SER A 1 71 ? -11.019 -4.517 14.199 1.00 88.19 71 SER A O 1
ATOM 568 N N . GLU A 1 72 ? -10.395 -5.760 15.956 1.00 88.75 72 GLU A N 1
ATOM 569 C CA . GLU A 1 72 ? -9.489 -4.744 16.500 1.00 88.75 72 GLU A CA 1
ATOM 570 C C . GLU A 1 72 ? -8.383 -4.368 15.500 1.00 88.75 72 GLU A C 1
ATOM 572 O O . GLU A 1 72 ? -8.160 -3.187 15.249 1.00 88.75 72 GLU A O 1
ATOM 577 N N . SER A 1 73 ? -7.785 -5.352 14.819 1.00 90.25 73 SER A N 1
ATOM 578 C CA . SER A 1 73 ? -6.769 -5.107 13.786 1.00 90.25 73 SER A CA 1
ATOM 579 C C . SER A 1 73 ? -7.305 -4.310 12.594 1.00 90.25 73 SER A C 1
ATOM 581 O O . SER A 1 73 ? -6.643 -3.391 12.116 1.00 90.25 73 SER A O 1
ATOM 583 N N . GLN A 1 74 ? -8.516 -4.616 12.117 1.00 91.00 74 GLN A N 1
ATOM 584 C CA . GLN A 1 74 ? -9.145 -3.866 11.028 1.00 91.00 74 GLN A CA 1
ATOM 585 C C . GLN A 1 74 ? -9.412 -2.415 11.437 1.00 91.00 74 GLN A C 1
ATOM 587 O O . GLN A 1 74 ? -9.169 -1.496 10.654 1.00 91.00 74 GLN A O 1
ATOM 592 N N . PHE A 1 75 ? -9.870 -2.201 12.672 1.00 93.00 75 PHE A N 1
ATOM 593 C CA . PHE A 1 75 ? -10.082 -0.864 13.210 1.00 93.00 75 PHE A CA 1
ATOM 594 C C . PHE A 1 75 ? -8.769 -0.073 13.317 1.00 93.00 75 PHE A C 1
ATOM 596 O O . PHE A 1 75 ? -8.721 1.086 12.901 1.00 93.00 75 PHE A O 1
ATOM 603 N N . GLU A 1 76 ? -7.689 -0.687 13.805 1.00 93.00 76 GLU A N 1
ATOM 604 C CA . GLU A 1 76 ? -6.367 -0.051 13.856 1.00 93.00 76 GLU A CA 1
ATOM 605 C C . GLU A 1 76 ? -5.862 0.339 12.462 1.00 93.00 76 GLU A C 1
ATOM 607 O O . GLU A 1 76 ? -5.394 1.464 12.274 1.00 93.00 76 GLU A O 1
ATOM 612 N N . HIS A 1 77 ? -6.019 -0.537 11.465 1.00 93.50 77 HIS A N 1
ATOM 613 C CA . HIS A 1 77 ? -5.691 -0.218 10.073 1.00 93.50 77 HIS A CA 1
ATOM 614 C C . HIS A 1 77 ? -6.470 0.997 9.564 1.00 93.50 77 HIS A C 1
ATOM 616 O O . HIS A 1 77 ? -5.881 1.896 8.962 1.00 93.50 77 HIS A O 1
ATOM 622 N N . LEU A 1 78 ? -7.771 1.061 9.850 1.00 93.38 78 LEU A N 1
ATOM 623 C CA . LEU A 1 78 ? -8.621 2.191 9.476 1.00 93.38 78 LEU A CA 1
ATOM 624 C C . LEU A 1 78 ? -8.154 3.497 10.154 1.00 93.38 78 LEU A C 1
ATOM 626 O O . LEU A 1 78 ? -8.108 4.556 9.523 1.00 93.38 78 LEU A O 1
ATOM 630 N N . CYS A 1 79 ? -7.726 3.420 11.418 1.00 94.81 79 CYS A N 1
ATOM 631 C CA . CYS A 1 79 ? -7.155 4.549 12.158 1.00 94.81 79 CYS A CA 1
ATOM 632 C C . CYS A 1 79 ? -5.824 5.034 11.561 1.00 94.81 79 CYS A C 1
ATOM 634 O O . CYS A 1 79 ? -5.610 6.243 11.433 1.00 94.81 79 CYS A O 1
ATOM 636 N N . ILE A 1 80 ? -4.932 4.113 11.185 1.00 95.44 80 ILE A N 1
ATOM 637 C CA . ILE A 1 80 ? -3.637 4.432 10.564 1.00 95.44 80 ILE A CA 1
ATOM 638 C C . ILE A 1 80 ? -3.853 5.073 9.191 1.00 95.44 80 ILE A C 1
ATOM 640 O O . ILE A 1 80 ? -3.307 6.145 8.928 1.00 95.44 80 ILE A O 1
ATOM 644 N N . ALA A 1 81 ? -4.725 4.501 8.359 1.00 94.81 81 ALA A N 1
ATOM 645 C CA . ALA A 1 81 ? -5.080 5.078 7.064 1.00 94.81 81 ALA A CA 1
ATOM 646 C C . ALA A 1 81 ? -5.651 6.502 7.218 1.00 94.81 81 ALA A C 1
ATOM 648 O O . ALA A 1 81 ? -5.307 7.408 6.453 1.00 94.81 81 ALA A O 1
ATOM 649 N N . SER A 1 82 ? -6.447 6.759 8.267 1.00 95.06 82 SER A N 1
ATOM 650 C CA . SER A 1 82 ? -6.901 8.119 8.586 1.00 95.06 82 SER A CA 1
ATOM 651 C C . SER A 1 82 ? -5.746 9.070 8.914 1.00 95.06 82 SER A C 1
ATOM 653 O O . SER A 1 82 ? -5.816 10.249 8.563 1.00 95.06 82 SER A O 1
ATOM 655 N N . LEU A 1 83 ? -4.707 8.600 9.608 1.00 94.31 83 LEU A N 1
ATOM 656 C CA . LEU A 1 83 ? -3.541 9.402 9.999 1.00 94.31 83 LEU A CA 1
ATOM 657 C C . LEU A 1 83 ? -2.670 9.800 8.794 1.00 94.31 83 LEU A C 1
ATOM 659 O O . LEU A 1 83 ? -2.071 10.892 8.767 1.00 94.31 83 LEU A O 1
ATOM 663 N N . GLU A 1 84 ? -2.616 8.904 7.810 1.00 93.94 84 GLU A N 1
ATOM 664 C CA . GLU A 1 84 ? -1.885 9.037 6.548 1.00 93.94 84 GLU A CA 1
ATOM 665 C C . GLU A 1 84 ? -2.670 9.817 5.480 1.00 93.94 84 GLU A C 1
ATOM 667 O O . GLU A 1 84 ? -2.080 10.292 4.511 1.00 93.94 84 GLU A O 1
ATOM 672 N N . ASN A 1 85 ? -3.953 10.102 5.731 1.00 93.31 85 ASN A N 1
ATOM 673 C CA . ASN A 1 85 ? -4.909 10.689 4.781 1.00 93.31 85 ASN A CA 1
ATOM 674 C C . ASN A 1 85 ? -5.188 9.788 3.565 1.00 93.31 85 ASN A C 1
ATOM 676 O O . ASN A 1 85 ? -5.397 10.296 2.466 1.00 93.31 85 ASN A O 1
ATOM 680 N N . ASP A 1 86 ? -5.218 8.473 3.779 1.00 95.56 86 ASP A N 1
ATOM 681 C CA . ASP A 1 86 ? -5.489 7.458 2.751 1.00 95.56 86 ASP A CA 1
ATOM 682 C C . ASP A 1 86 ? -6.940 6.932 2.792 1.00 95.56 86 ASP A C 1
ATOM 684 O O . ASP A 1 86 ? -7.288 5.931 2.175 1.00 95.56 86 ASP A O 1
ATOM 688 N N . LEU A 1 87 ? -7.826 7.605 3.537 1.00 93.88 87 LEU A N 1
ATOM 689 C CA . LEU A 1 87 ? -9.246 7.254 3.594 1.00 93.88 87 LEU A CA 1
ATOM 690 C C . LEU A 1 87 ? -10.066 7.988 2.535 1.00 93.88 87 LEU A C 1
ATOM 692 O O . LEU A 1 87 ? -9.965 9.206 2.359 1.00 93.88 87 LEU A O 1
ATOM 696 N N . THR A 1 88 ? -10.984 7.253 1.912 1.00 94.12 88 THR A N 1
ATOM 697 C CA . THR A 1 88 ? -12.063 7.846 1.117 1.00 94.12 88 THR A CA 1
ATOM 698 C C . THR A 1 88 ? -13.080 8.572 2.014 1.00 94.12 88 THR A C 1
ATOM 700 O O . THR A 1 88 ? -13.185 8.276 3.209 1.00 94.12 88 THR A O 1
ATOM 703 N N . PRO A 1 89 ? -13.897 9.495 1.467 1.00 92.50 89 PRO A N 1
ATOM 704 C CA . PRO A 1 89 ? -14.931 10.180 2.248 1.00 92.50 89 PRO A CA 1
ATOM 705 C C . PRO A 1 89 ? -15.925 9.230 2.933 1.00 92.50 89 PRO A C 1
ATOM 707 O O . PRO A 1 89 ? -16.357 9.513 4.046 1.00 92.50 89 PRO A O 1
ATOM 710 N N . GLY A 1 90 ? -16.259 8.101 2.293 1.00 90.50 90 GLY A N 1
ATOM 711 C CA . GLY A 1 90 ? -17.151 7.088 2.864 1.00 90.50 90 GLY A CA 1
ATOM 712 C C . GLY A 1 90 ? -16.534 6.385 4.073 1.00 90.50 90 GLY A C 1
ATOM 713 O O . GLY A 1 90 ? -17.148 6.339 5.132 1.00 90.50 90 GLY A O 1
ATOM 714 N N . GLN A 1 91 ? -15.284 5.933 3.951 1.00 90.44 91 GLN A N 1
ATOM 715 C CA . GLN A 1 91 ? -14.566 5.278 5.053 1.00 90.44 91 GLN A CA 1
ATOM 716 C C . GLN A 1 91 ? -14.303 6.226 6.225 1.00 90.44 91 GLN A C 1
ATOM 718 O O . GLN A 1 91 ? -14.269 5.807 7.377 1.00 90.44 91 GLN A O 1
ATOM 723 N N . LYS A 1 92 ? -14.122 7.521 5.950 1.00 93.31 92 LYS A N 1
ATOM 724 C CA . LYS A 1 92 ? -13.993 8.521 7.009 1.00 93.31 92 LYS A CA 1
ATOM 725 C C . LYS A 1 92 ? -15.293 8.671 7.805 1.00 93.31 92 LYS A C 1
ATOM 727 O O . LYS A 1 92 ? -15.241 8.711 9.027 1.00 93.31 92 LYS A O 1
ATOM 732 N N . ALA A 1 93 ? -16.439 8.707 7.124 1.00 91.56 93 ALA A N 1
ATOM 733 C CA . ALA A 1 93 ? -17.740 8.740 7.790 1.00 91.56 93 ALA A CA 1
ATOM 734 C C . ALA A 1 93 ? -17.989 7.468 8.620 1.00 91.56 93 ALA A C 1
ATOM 736 O O . ALA A 1 93 ? -18.498 7.557 9.733 1.00 91.56 93 ALA A O 1
ATOM 737 N N . GLU A 1 94 ? -17.572 6.307 8.113 1.00 89.81 94 GLU A N 1
ATOM 738 C CA . GLU A 1 94 ? -17.623 5.038 8.846 1.00 89.81 94 GLU A CA 1
ATOM 739 C C . GLU A 1 94 ? -16.738 5.066 10.103 1.00 89.81 94 GLU A C 1
ATOM 741 O O . GLU A 1 94 ? -17.190 4.698 11.187 1.00 89.81 94 GLU A O 1
ATOM 746 N N . LEU A 1 95 ? -15.501 5.569 9.999 1.00 92.12 95 LEU A N 1
ATOM 747 C CA . LEU A 1 95 ? -14.614 5.749 11.152 1.00 92.12 95 LEU A CA 1
ATOM 748 C C . LEU A 1 95 ? -15.255 6.645 12.217 1.00 92.12 95 LEU A C 1
ATOM 750 O O . LEU A 1 95 ? -15.245 6.296 13.398 1.00 92.12 95 LEU A O 1
ATOM 754 N N . ASP A 1 96 ? -15.827 7.774 11.791 1.00 92.62 96 ASP A N 1
ATOM 755 C CA . ASP A 1 96 ? -16.503 8.733 12.667 1.00 92.62 96 ASP A CA 1
ATOM 756 C C . ASP A 1 96 ? -17.724 8.095 13.365 1.00 92.62 96 ASP A C 1
ATOM 758 O O . ASP A 1 96 ? -17.954 8.310 14.559 1.00 92.62 96 ASP A O 1
ATOM 762 N N . GLU A 1 97 ? -18.475 7.245 12.659 1.00 91.56 97 GLU A N 1
ATOM 763 C CA . GLU A 1 97 ? -19.580 6.464 13.223 1.00 91.56 97 GLU A CA 1
ATOM 764 C C . GLU A 1 97 ? -19.082 5.486 14.299 1.00 91.56 97 GLU A C 1
ATOM 766 O O . GLU A 1 97 ? -19.613 5.481 15.415 1.00 91.56 97 GLU A O 1
ATOM 771 N N . ILE A 1 98 ? -18.017 4.730 14.015 1.00 91.12 98 ILE A N 1
ATOM 772 C CA . ILE A 1 98 ? -17.432 3.746 14.938 1.00 91.12 98 ILE A CA 1
ATOM 773 C C . ILE A 1 98 ? -16.964 4.410 16.241 1.00 91.12 98 ILE A C 1
ATOM 775 O O . ILE A 1 98 ? -17.326 3.965 17.333 1.00 91.12 98 ILE A O 1
ATOM 779 N N . ILE A 1 99 ? -16.191 5.498 16.150 1.00 93.19 99 ILE A N 1
ATOM 780 C CA . ILE A 1 99 ? -15.661 6.203 17.332 1.00 93.19 99 ILE A CA 1
ATOM 781 C C . ILE A 1 99 ? -16.746 6.970 18.103 1.00 93.19 99 ILE A C 1
ATOM 783 O O . ILE A 1 99 ? -16.570 7.282 19.286 1.00 93.19 99 ILE A O 1
ATOM 787 N N . SER A 1 100 ? -17.872 7.302 17.462 1.00 91.94 100 SER A N 1
ATOM 788 C CA . SER A 1 100 ? -19.006 7.937 18.144 1.00 91.94 100 SER A CA 1
ATOM 789 C C . SER A 1 100 ? -19.762 6.952 19.040 1.00 91.94 100 SER A C 1
ATOM 791 O O . SER A 1 100 ? -20.199 7.333 20.127 1.00 91.94 100 SER A O 1
ATOM 793 N N . ARG A 1 101 ? -19.856 5.683 18.622 1.00 88.88 101 ARG A N 1
ATOM 794 C CA . ARG A 1 101 ? -20.595 4.627 19.329 1.00 88.88 101 ARG A CA 1
ATOM 795 C C . ARG A 1 101 ? -19.786 3.936 20.421 1.00 88.88 101 ARG A C 1
ATOM 797 O O . ARG A 1 101 ? -20.373 3.521 21.417 1.00 88.88 101 ARG A O 1
ATOM 804 N N . ASP A 1 102 ? -18.468 3.829 20.256 1.00 90.12 102 ASP A N 1
ATOM 805 C CA . ASP A 1 102 ? -17.598 3.096 21.179 1.00 90.12 102 ASP A CA 1
ATOM 806 C C . ASP A 1 102 ? -16.493 3.989 21.773 1.00 90.12 102 ASP A C 1
ATOM 808 O O . ASP A 1 102 ? -15.557 4.429 21.100 1.00 90.12 102 ASP A O 1
ATOM 812 N N . GLU A 1 103 ? -16.595 4.229 23.082 1.00 92.81 103 GLU A N 1
ATOM 813 C CA . GLU A 1 103 ? -15.628 5.009 23.860 1.00 92.81 103 GLU A CA 1
ATOM 814 C C . GLU A 1 103 ? -14.229 4.373 23.879 1.00 92.81 103 GLU A C 1
ATOM 816 O O . GLU A 1 103 ? -13.220 5.079 23.929 1.00 92.81 103 GLU A O 1
ATOM 821 N N . THR A 1 104 ? -14.142 3.042 23.852 1.00 92.38 104 THR A N 1
ATOM 822 C CA . THR A 1 104 ? -12.857 2.333 23.881 1.00 92.38 104 THR A CA 1
ATOM 823 C C . THR A 1 104 ? -12.099 2.551 22.577 1.00 92.38 104 THR A C 1
ATOM 825 O O . THR A 1 104 ? -10.951 2.999 22.595 1.00 92.38 104 THR A O 1
ATOM 828 N N . ARG A 1 105 ? -12.786 2.378 21.444 1.00 92.31 105 ARG A N 1
ATOM 829 C CA . ARG A 1 105 ? -12.263 2.654 20.103 1.00 92.31 105 ARG A CA 1
ATOM 830 C C . ARG A 1 105 ? -11.884 4.118 19.920 1.00 92.31 105 ARG A C 1
ATOM 832 O O . ARG A 1 105 ? -10.844 4.403 19.331 1.00 92.31 105 ARG A O 1
ATOM 839 N N . ARG A 1 106 ? -12.656 5.053 20.485 1.00 94.31 106 ARG A N 1
ATOM 840 C CA . ARG A 1 106 ? -12.295 6.480 20.483 1.00 94.31 106 ARG A CA 1
ATOM 841 C C . ARG A 1 106 ? -10.948 6.734 21.155 1.00 94.31 106 ARG A C 1
ATOM 843 O O . ARG A 1 106 ? -10.105 7.424 20.587 1.00 94.31 106 ARG A O 1
ATOM 850 N N . LYS A 1 107 ? -10.710 6.143 22.329 1.00 94.50 107 LYS A N 1
ATOM 851 C CA . LYS A 1 107 ? -9.426 6.277 23.038 1.00 94.50 107 LYS A CA 1
ATOM 852 C C . LYS A 1 107 ? -8.267 5.675 22.247 1.00 94.50 107 LYS A C 1
ATOM 854 O O . LYS A 1 107 ? -7.200 6.286 22.187 1.00 94.50 107 LYS A O 1
ATOM 859 N N . SER A 1 108 ? -8.472 4.519 21.617 1.00 92.88 108 SER A N 1
ATOM 860 C CA . SER A 1 108 ? -7.467 3.904 20.741 1.00 92.88 108 SER A CA 1
ATOM 861 C C . SER A 1 108 ? -7.151 4.795 19.536 1.00 92.88 108 SER A C 1
ATOM 863 O O . SER A 1 108 ? -5.983 5.036 19.237 1.00 92.88 108 SER A O 1
ATOM 865 N N . PHE A 1 109 ? -8.170 5.382 18.904 1.00 95.19 109 PHE A N 1
ATOM 866 C CA . PHE A 1 109 ? -7.985 6.341 17.815 1.00 95.19 109 PHE A CA 1
ATOM 867 C C . PHE A 1 109 ? -7.188 7.578 18.254 1.00 95.19 109 PHE A C 1
ATOM 869 O O . PHE A 1 109 ? -6.226 7.964 17.590 1.00 95.19 109 PHE A O 1
ATOM 876 N N . GLU A 1 110 ? -7.518 8.172 19.404 1.00 94.56 110 GLU A N 1
ATOM 877 C CA . GLU A 1 110 ? -6.772 9.308 19.966 1.00 94.56 110 GLU A CA 1
ATOM 878 C C . GLU A 1 110 ? -5.309 8.967 20.285 1.00 94.56 110 GLU A C 1
ATOM 880 O O . GLU A 1 110 ? -4.422 9.816 20.146 1.00 94.56 110 GLU A O 1
ATOM 885 N N . LEU A 1 111 ? -5.039 7.734 20.724 1.00 94.38 111 LEU A N 1
ATOM 886 C CA . LEU A 1 111 ? -3.681 7.251 20.957 1.00 94.38 111 LEU A CA 1
ATOM 887 C C . LEU A 1 111 ? -2.907 7.145 19.637 1.00 94.38 111 LEU A C 1
ATOM 889 O O . LEU A 1 111 ? -1.793 7.662 19.542 1.00 94.38 111 LEU A O 1
ATOM 893 N N . ILE A 1 112 ? -3.519 6.554 18.609 1.00 93.69 112 ILE A N 1
ATOM 894 C CA . ILE A 1 112 ? -2.928 6.404 17.271 1.00 93.69 112 ILE A CA 1
ATOM 895 C C . ILE A 1 112 ? -2.652 7.772 16.638 1.00 93.69 112 ILE A C 1
ATOM 897 O O . ILE A 1 112 ? -1.582 7.985 16.069 1.00 93.69 112 ILE A O 1
ATOM 901 N N . GLN A 1 113 ? -3.542 8.754 16.810 1.00 91.94 113 GLN A N 1
ATOM 902 C CA . GLN A 1 113 ? -3.319 10.113 16.305 1.00 91.94 113 GLN A CA 1
ATOM 903 C C . GLN A 1 113 ? -2.041 10.771 16.847 1.00 91.94 113 GLN A C 1
ATOM 905 O O . GLN A 1 113 ? -1.424 11.595 16.164 1.00 91.94 113 GLN A O 1
ATOM 910 N N . LYS A 1 114 ? -1.603 10.396 18.055 1.00 92.00 114 LYS A N 1
ATOM 911 C CA . LYS A 1 114 ? -0.373 10.917 18.673 1.00 92.00 114 LYS A CA 1
ATOM 912 C C . LYS A 1 114 ? 0.903 10.276 18.123 1.00 92.00 114 LYS A C 1
ATOM 914 O O . LYS A 1 114 ? 1.981 10.809 18.375 1.00 92.00 114 LYS A O 1
ATOM 919 N N . LEU A 1 115 ? 0.806 9.192 17.349 1.00 90.50 115 LEU A N 1
ATOM 920 C CA . LEU A 1 115 ? 1.963 8.539 16.721 1.00 90.50 115 LEU A CA 1
ATOM 921 C C . LEU A 1 115 ? 2.607 9.403 15.627 1.00 90.50 115 LEU A C 1
ATOM 923 O O . LEU A 1 115 ? 3.770 9.199 15.277 1.00 90.50 115 LEU A O 1
ATOM 927 N N . LYS A 1 116 ? 1.887 10.402 15.100 1.00 87.12 116 LYS A N 1
ATOM 928 C CA . LYS A 1 116 ? 2.413 11.310 14.077 1.00 87.12 116 LYS A CA 1
ATOM 929 C C . LYS A 1 116 ? 3.471 12.243 14.662 1.00 87.12 116 LYS A C 1
ATOM 931 O O . LYS A 1 116 ? 3.176 13.298 15.227 1.00 87.12 116 LYS A O 1
ATOM 936 N N . LEU A 1 117 ? 4.730 11.859 14.476 1.00 86.25 117 LEU A N 1
ATOM 937 C CA . LEU A 1 117 ? 5.883 12.657 14.872 1.00 86.25 117 LEU A CA 1
ATOM 938 C C . LEU A 1 117 ? 5.944 13.953 14.059 1.00 86.25 117 LEU A C 1
ATOM 940 O O . LEU A 1 117 ? 5.873 13.956 12.828 1.00 86.25 117 LEU A O 1
ATOM 944 N N . LYS A 1 118 ? 6.124 15.075 14.757 1.00 84.38 118 LYS A N 1
ATOM 945 C CA . LYS A 1 118 ? 6.430 16.347 14.102 1.00 84.38 118 LYS A CA 1
ATOM 946 C C . LYS A 1 118 ? 7.895 16.325 13.664 1.00 84.38 118 LYS A C 1
ATOM 948 O O . LYS A 1 118 ? 8.756 16.022 14.493 1.00 84.38 118 LYS A O 1
ATOM 953 N N . PRO A 1 119 ? 8.205 16.657 12.400 1.00 84.06 119 PRO A N 1
ATOM 954 C CA . PRO A 1 119 ? 9.586 16.726 11.960 1.00 84.06 119 PRO A CA 1
ATOM 955 C C . PRO A 1 119 ? 10.318 17.793 12.775 1.00 84.06 119 PRO A C 1
ATOM 957 O O . PRO A 1 119 ? 9.847 18.924 12.920 1.00 84.06 119 PRO A O 1
ATOM 960 N N . LEU A 1 120 ? 11.479 17.431 13.316 1.00 85.06 120 LEU A N 1
ATOM 961 C CA . LEU A 1 120 ? 12.319 18.370 14.038 1.00 85.06 120 LEU A CA 1
ATOM 962 C C . LEU A 1 120 ? 12.843 19.422 13.050 1.00 85.06 120 LEU A C 1
ATOM 964 O O . LEU A 1 120 ? 13.459 19.079 12.042 1.00 85.06 120 LEU A O 1
ATOM 968 N N . ALA A 1 121 ? 12.639 20.706 13.351 1.00 82.56 121 ALA A N 1
ATOM 969 C CA . ALA A 1 121 ? 13.077 21.830 12.516 1.00 82.56 121 ALA A CA 1
ATOM 970 C C . ALA A 1 121 ? 14.603 22.069 12.567 1.00 82.56 121 ALA A C 1
ATOM 972 O O . ALA A 1 121 ? 15.074 23.205 12.534 1.00 82.56 121 ALA A O 1
ATOM 973 N N . VAL A 1 122 ? 15.402 21.007 12.675 1.00 81.75 122 VAL A N 1
ATOM 974 C CA . VAL A 1 122 ? 16.860 21.101 12.681 1.00 81.75 122 VAL A CA 1
ATOM 975 C C . VAL A 1 122 ? 17.356 21.147 11.243 1.00 81.75 122 VAL A C 1
ATOM 977 O O . VAL A 1 122 ? 17.255 20.190 10.476 1.00 81.75 122 VAL A O 1
ATOM 980 N N . SER A 1 123 ? 17.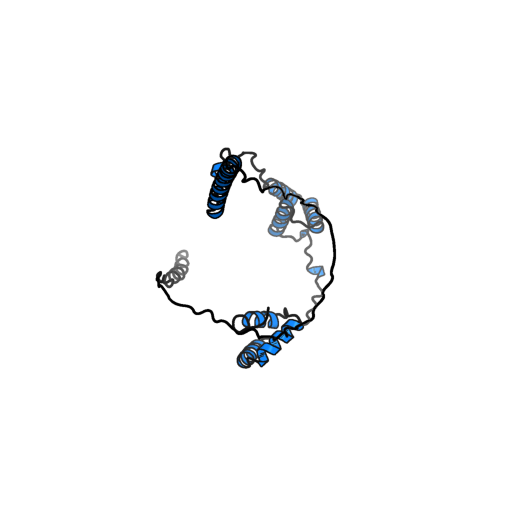933 22.286 10.868 1.00 79.12 123 SER A N 1
ATOM 981 C CA . SER A 1 123 ? 18.648 22.417 9.607 1.00 79.12 123 SER A CA 1
ATOM 982 C C . SER A 1 123 ? 20.037 21.796 9.728 1.00 79.12 123 SER A C 1
ATOM 984 O O . SER A 1 123 ? 20.829 22.205 10.574 1.00 79.12 123 SER A O 1
ATOM 986 N N . PHE A 1 124 ? 20.376 20.858 8.846 1.00 80.94 124 PHE A N 1
ATOM 987 C CA . PHE A 1 124 ? 21.734 20.325 8.781 1.00 80.94 124 PHE A CA 1
ATOM 988 C C . PHE A 1 124 ? 22.728 21.407 8.322 1.00 80.94 124 PHE A C 1
ATOM 990 O O . PHE A 1 124 ? 22.667 21.866 7.177 1.00 80.94 124 PHE A O 1
ATOM 997 N N . THR A 1 125 ? 23.658 21.806 9.196 1.00 82.38 125 THR A N 1
ATOM 998 C CA . THR A 1 125 ? 24.583 22.934 8.972 1.00 82.38 125 THR A CA 1
ATOM 999 C C . THR A 1 125 ? 25.473 22.745 7.741 1.00 82.38 125 THR A C 1
ATOM 1001 O O . THR A 1 125 ? 25.710 23.687 6.987 1.00 82.38 125 THR A O 1
ATOM 1004 N N . ARG A 1 126 ? 25.943 21.520 7.465 1.00 80.19 126 ARG A N 1
ATOM 1005 C CA . ARG A 1 126 ? 26.860 21.240 6.345 1.00 80.19 126 ARG A CA 1
ATOM 1006 C C . ARG A 1 126 ? 26.139 20.699 5.109 1.00 80.19 126 ARG A C 1
ATOM 1008 O O . ARG A 1 126 ? 26.521 19.666 4.576 1.00 80.19 126 ARG A O 1
ATOM 1015 N N . LYS A 1 127 ? 25.128 21.392 4.574 1.00 76.44 127 LYS A N 1
ATOM 1016 C CA . LYS A 1 127 ? 24.381 20.931 3.371 1.00 76.44 127 LYS A CA 1
ATOM 1017 C C . LYS A 1 127 ? 25.283 20.496 2.200 1.00 76.44 127 LYS A C 1
ATOM 1019 O O . LYS A 1 127 ? 24.919 19.606 1.436 1.00 76.44 127 LYS A O 1
ATOM 1024 N N . ASN A 1 128 ? 26.469 21.093 2.073 1.00 71.25 128 ASN A N 1
ATOM 1025 C CA . ASN A 1 128 ? 27.451 20.759 1.040 1.00 71.25 128 ASN A CA 1
ATOM 1026 C C . ASN A 1 128 ? 28.150 19.399 1.243 1.00 71.25 128 ASN A C 1
ATOM 1028 O O . ASN A 1 128 ? 28.607 18.835 0.257 1.00 71.25 128 ASN A O 1
ATOM 1032 N N . SER A 1 129 ? 28.199 18.844 2.462 1.00 75.44 129 SER A N 1
ATOM 1033 C CA . SER A 1 129 ? 28.792 17.520 2.724 1.00 75.44 129 SER A CA 1
ATOM 1034 C C . SER A 1 129 ? 27.827 16.355 2.474 1.00 75.44 129 SER A C 1
ATOM 1036 O O . SER A 1 129 ? 28.276 15.229 2.293 1.00 75.44 129 SER A O 1
ATOM 1038 N N . VAL A 1 130 ? 26.513 16.608 2.430 1.00 74.00 130 VAL A N 1
ATOM 1039 C CA . VAL A 1 130 ? 25.484 15.591 2.109 1.00 74.00 130 VAL A CA 1
ATOM 1040 C C . VAL A 1 130 ? 25.287 15.451 0.599 1.00 74.00 130 VAL A C 1
ATOM 1042 O O . VAL A 1 130 ? 24.924 14.386 0.104 1.00 74.00 130 VAL A O 1
ATOM 1045 N N . LYS A 1 131 ? 25.565 16.515 -0.164 1.00 75.19 131 LYS A N 1
ATOM 1046 C CA . LYS A 1 131 ? 25.459 16.515 -1.626 1.00 75.19 131 LYS A CA 1
ATOM 1047 C C . LYS A 1 131 ? 26.574 15.671 -2.251 1.00 75.19 131 LYS A C 1
ATOM 1049 O O . LYS A 1 131 ? 27.599 16.192 -2.686 1.00 75.19 131 LYS A O 1
ATOM 1054 N N . LYS A 1 132 ? 26.355 14.361 -2.356 1.00 77.00 132 LYS A N 1
ATOM 1055 C CA . LYS A 1 132 ? 27.186 13.474 -3.176 1.00 77.00 132 LYS A CA 1
ATOM 1056 C C . LYS A 1 132 ? 26.866 13.737 -4.648 1.00 77.00 132 LYS A C 1
ATOM 1058 O O . LYS A 1 132 ? 25.820 13.349 -5.154 1.00 77.00 132 LYS A O 1
ATOM 1063 N N . LEU A 1 133 ? 27.750 14.453 -5.336 1.00 73.25 133 LEU A N 1
ATOM 1064 C CA . LEU A 1 133 ? 27.657 14.609 -6.786 1.00 73.25 133 LEU A CA 1
ATOM 1065 C C . LEU A 1 133 ? 28.012 13.274 -7.446 1.00 73.25 133 LEU A C 1
ATOM 1067 O O . LEU A 1 133 ? 29.112 12.759 -7.230 1.00 73.25 133 LEU A O 1
ATOM 1071 N N . THR A 1 134 ? 27.110 12.753 -8.276 1.00 76.19 134 THR A N 1
ATOM 1072 C CA . THR A 1 134 ? 27.401 11.654 -9.203 1.00 76.19 134 THR A CA 1
ATOM 1073 C C . THR A 1 134 ? 28.579 12.023 -10.104 1.00 76.19 134 THR A C 1
ATOM 1075 O O . THR A 1 134 ? 28.789 13.200 -10.414 1.00 76.19 134 THR A O 1
ATOM 1078 N N . ILE A 1 135 ? 29.348 11.020 -10.538 1.00 78.50 135 ILE A N 1
ATOM 1079 C CA . ILE A 1 135 ? 30.555 11.197 -11.366 1.00 78.50 135 ILE A CA 1
ATOM 1080 C C . ILE A 1 135 ? 30.256 12.074 -12.594 1.00 78.50 135 ILE A C 1
ATOM 1082 O O . ILE A 1 135 ? 30.961 13.055 -12.827 1.00 78.50 135 ILE A O 1
ATOM 1086 N N . GLY A 1 136 ? 29.136 11.830 -13.286 1.00 81.75 136 GLY A N 1
ATOM 1087 C CA . GLY A 1 136 ? 28.707 12.647 -14.428 1.00 81.75 136 GLY A CA 1
ATOM 1088 C C . GLY A 1 136 ? 28.494 14.128 -14.091 1.00 81.75 136 GLY A C 1
ATOM 1089 O O . GLY A 1 136 ? 28.898 15.006 -14.848 1.00 81.75 136 GLY A O 1
ATOM 1090 N N . ARG A 1 137 ? 27.955 14.444 -12.907 1.00 80.19 137 ARG A N 1
ATOM 1091 C CA . ARG A 1 137 ? 27.721 15.833 -12.480 1.00 80.19 137 ARG A CA 1
ATOM 1092 C C . ARG A 1 137 ? 29.014 16.555 -12.086 1.00 80.19 137 ARG A C 1
ATOM 1094 O O . ARG A 1 137 ? 29.078 17.778 -12.203 1.00 80.19 137 ARG A O 1
ATOM 1101 N N . LYS A 1 138 ? 30.046 15.823 -11.644 1.00 81.12 138 LYS A N 1
ATOM 1102 C CA . LYS A 1 138 ? 31.399 16.370 -11.429 1.00 81.12 138 LYS A CA 1
ATOM 1103 C C . LYS A 1 138 ? 32.072 16.705 -12.760 1.00 81.12 138 LYS A C 1
ATOM 1105 O O . LYS A 1 138 ? 32.569 17.817 -12.913 1.00 81.12 138 LYS A O 1
ATOM 1110 N N . ILE A 1 139 ? 32.019 15.778 -13.718 1.00 83.94 139 ILE A N 1
ATOM 1111 C CA . ILE A 1 139 ? 32.586 15.958 -15.062 1.00 83.94 139 ILE A CA 1
ATOM 1112 C C . ILE A 1 139 ? 31.914 17.140 -15.768 1.00 83.94 139 ILE A C 1
ATOM 1114 O O . ILE A 1 139 ? 32.602 18.019 -16.277 1.00 83.94 139 ILE A O 1
ATOM 1118 N N . PHE A 1 140 ? 30.582 17.228 -15.707 1.00 87.25 140 PHE A N 1
ATOM 1119 C CA . PHE A 1 140 ? 29.835 18.342 -16.290 1.00 87.25 140 PHE A CA 1
ATOM 1120 C C . PHE A 1 140 ? 30.265 19.703 -15.720 1.00 87.25 140 PHE A C 1
ATOM 1122 O O . PHE A 1 140 ? 30.506 20.639 -16.474 1.00 87.25 140 PHE A O 1
ATOM 1129 N N . ARG A 1 141 ? 30.436 19.822 -14.394 1.00 85.50 141 ARG A N 1
ATOM 1130 C CA . ARG A 1 141 ? 30.903 21.078 -13.776 1.00 85.50 141 ARG A CA 1
ATOM 1131 C C . ARG A 1 141 ? 32.309 21.468 -14.222 1.00 85.50 141 ARG A C 1
ATOM 1133 O O . ARG A 1 141 ? 32.534 22.637 -14.513 1.00 85.50 141 ARG A O 1
ATOM 1140 N N . LEU A 1 142 ? 33.231 20.508 -14.280 1.00 84.38 142 LEU A N 1
ATOM 1141 C CA . LEU A 1 142 ? 34.597 20.760 -14.748 1.00 84.38 142 LEU A CA 1
ATOM 1142 C C . LEU A 1 142 ? 34.613 21.184 -16.222 1.00 84.38 142 LEU A C 1
ATOM 1144 O O . LEU A 1 142 ? 35.320 22.124 -16.577 1.00 84.38 142 LEU A O 1
ATOM 1148 N N . SER A 1 143 ? 33.780 20.558 -17.056 1.00 83.81 143 SER A N 1
ATOM 1149 C CA . SER A 1 143 ? 33.642 20.909 -18.471 1.00 83.81 143 SER A CA 1
ATOM 1150 C C . SER A 1 143 ? 33.094 22.326 -18.665 1.00 83.81 143 SER A C 1
ATOM 1152 O O . SER A 1 143 ? 33.673 23.095 -19.426 1.00 83.81 143 SER A O 1
ATOM 1154 N N . VAL A 1 144 ? 32.050 22.717 -17.925 1.00 89.62 144 VAL A N 1
ATOM 1155 C CA . VAL A 1 144 ? 31.474 24.073 -18.007 1.00 89.62 144 VAL A CA 1
ATOM 1156 C C . VAL A 1 144 ? 32.480 25.146 -17.580 1.00 89.62 144 VAL A C 1
ATOM 1158 O O . VAL A 1 144 ? 32.566 26.193 -18.220 1.00 89.62 144 VAL A O 1
ATOM 1161 N N . ILE A 1 145 ? 33.272 24.890 -16.533 1.00 90.88 145 ILE A N 1
ATOM 1162 C CA . ILE A 1 145 ? 34.326 25.818 -16.091 1.00 90.88 145 ILE A CA 1
ATOM 1163 C C . ILE A 1 145 ? 35.404 25.966 -17.173 1.00 90.88 145 ILE A C 1
ATOM 1165 O O . ILE A 1 145 ? 35.784 27.090 -17.500 1.00 90.88 145 ILE A O 1
ATOM 1169 N N . GLY A 1 146 ? 35.854 24.854 -17.765 1.00 87.81 146 GLY A N 1
ATOM 1170 C CA . GLY A 1 146 ? 36.837 24.874 -18.851 1.00 87.81 146 GLY A CA 1
ATOM 1171 C C . GLY A 1 146 ? 36.335 25.599 -20.103 1.00 87.81 146 GLY A C 1
ATOM 1172 O O . GLY A 1 146 ? 37.058 26.414 -20.673 1.00 87.81 146 GLY A O 1
ATOM 1173 N N . LEU A 1 147 ? 35.079 25.366 -20.495 1.00 90.19 147 LEU A N 1
ATOM 1174 C CA . LEU A 1 147 ? 34.469 25.997 -21.669 1.00 90.19 147 LEU A CA 1
ATOM 1175 C C . LEU A 1 147 ? 34.298 27.511 -21.481 1.00 90.19 147 LEU A C 1
ATOM 1177 O O . LEU A 1 147 ? 34.581 28.284 -22.392 1.00 90.19 147 LEU A O 1
ATOM 1181 N N . SER A 1 148 ? 33.889 27.935 -20.281 1.00 88.44 148 SER A N 1
ATOM 1182 C CA . SER A 1 148 ? 33.755 29.352 -19.931 1.00 88.44 148 SER A CA 1
ATOM 1183 C C . SER A 1 148 ? 35.104 30.079 -19.977 1.00 88.44 148 SER A C 1
ATOM 1185 O O . SER A 1 148 ? 35.214 31.133 -20.598 1.00 88.44 148 SER A O 1
ATOM 1187 N N . ALA A 1 149 ? 36.156 29.483 -19.404 1.00 90.81 149 ALA A N 1
ATOM 1188 C CA . ALA A 1 149 ? 37.502 30.056 -19.438 1.00 90.81 149 ALA A CA 1
ATOM 1189 C C . ALA A 1 149 ? 38.076 30.145 -20.864 1.00 90.81 149 ALA A C 1
ATOM 1191 O O . ALA A 1 149 ? 38.696 31.141 -21.225 1.00 90.81 149 ALA A O 1
ATOM 1192 N N . ALA A 1 150 ? 37.850 29.132 -21.703 1.00 91.19 150 ALA A N 1
ATOM 1193 C CA . ALA A 1 150 ? 38.271 29.182 -23.101 1.00 91.19 150 A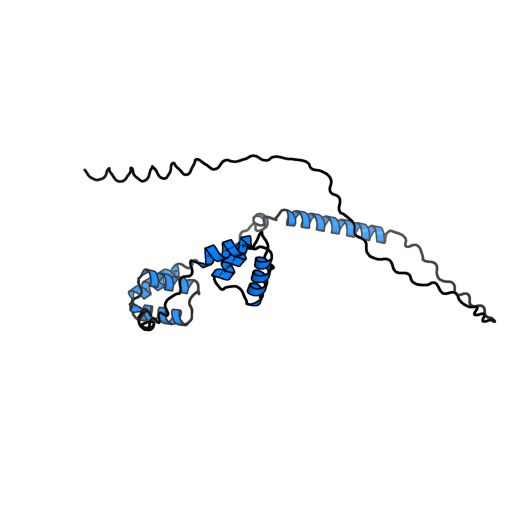LA A CA 1
ATOM 1194 C C . ALA A 1 150 ? 37.523 30.273 -23.885 1.00 91.19 150 ALA A C 1
ATOM 1196 O O . ALA A 1 150 ? 38.138 30.993 -24.669 1.00 91.19 150 ALA A O 1
ATOM 1197 N N . ALA A 1 151 ? 36.217 30.436 -23.649 1.00 91.00 151 ALA A N 1
ATOM 1198 C CA . ALA A 1 151 ? 35.416 31.470 -24.296 1.00 91.00 151 ALA A CA 1
ATOM 1199 C C . ALA A 1 151 ? 35.885 32.880 -23.915 1.00 91.00 151 ALA A C 1
ATOM 1201 O O . ALA A 1 151 ? 36.024 33.725 -24.795 1.00 91.00 151 ALA A O 1
ATOM 1202 N N . THR A 1 152 ? 36.186 33.142 -22.638 1.00 94.50 152 THR A N 1
ATOM 1203 C CA . THR A 1 152 ? 36.708 34.456 -22.223 1.00 94.50 152 THR A CA 1
ATOM 1204 C C . THR A 1 152 ? 38.062 34.755 -22.859 1.00 94.50 152 THR A C 1
ATOM 1206 O O . THR A 1 152 ? 38.263 35.863 -23.350 1.00 94.50 152 THR A O 1
ATOM 1209 N N . ILE A 1 153 ? 38.962 33.769 -22.938 1.00 93.69 153 ILE A N 1
ATOM 1210 C CA . ILE A 1 153 ? 40.243 33.916 -23.645 1.00 93.69 153 ILE A CA 1
ATOM 1211 C C . ILE A 1 153 ? 40.008 34.178 -25.137 1.00 93.69 153 ILE A C 1
ATOM 1213 O O . ILE A 1 153 ? 40.621 35.084 -25.693 1.00 93.69 153 ILE A O 1
ATOM 1217 N N . ALA A 1 154 ? 39.100 33.445 -25.783 1.00 91.62 154 ALA A N 1
ATOM 1218 C CA . ALA A 1 154 ? 38.768 33.649 -27.191 1.00 91.62 154 ALA A CA 1
ATOM 1219 C C . ALA A 1 154 ? 38.185 35.045 -27.455 1.00 91.62 154 ALA A C 1
ATOM 1221 O O . ALA A 1 154 ? 38.561 35.676 -28.438 1.00 91.62 154 ALA A O 1
ATOM 1222 N N . PHE A 1 155 ? 37.329 35.564 -26.567 1.00 93.19 155 PHE A N 1
ATOM 1223 C CA . PHE A 1 155 ? 36.825 36.937 -26.658 1.00 93.19 155 PHE A CA 1
ATOM 1224 C C . PHE A 1 155 ? 37.941 37.968 -26.511 1.00 93.19 155 PHE A C 1
ATOM 1226 O O . PHE A 1 155 ? 37.987 38.919 -27.285 1.00 93.19 155 PHE A O 1
ATOM 1233 N N . ILE A 1 156 ? 38.861 37.770 -25.564 1.00 92.94 156 ILE A N 1
ATOM 1234 C CA . ILE A 1 156 ? 40.019 38.653 -25.384 1.00 92.94 156 ILE A CA 1
ATOM 1235 C C . ILE A 1 156 ? 40.887 38.628 -26.647 1.00 92.94 156 ILE A C 1
ATOM 1237 O O . ILE A 1 156 ? 41.146 39.674 -27.230 1.00 92.94 156 ILE A O 1
ATOM 1241 N N . VAL A 1 157 ? 41.272 37.447 -27.135 1.00 90.44 157 VAL A N 1
ATOM 1242 C CA . VAL A 1 157 ? 42.078 37.309 -28.360 1.00 90.44 157 VAL A CA 1
ATOM 1243 C C . VAL A 1 157 ? 41.358 37.918 -29.564 1.00 90.44 157 VAL A C 1
ATOM 1245 O O . VAL A 1 157 ? 41.966 38.664 -30.322 1.00 90.44 157 VAL A O 1
ATOM 1248 N N . SER A 1 158 ? 40.054 37.679 -29.711 1.00 87.25 158 SER A N 1
ATOM 1249 C CA . SER A 1 158 ? 39.243 38.267 -30.780 1.00 87.25 158 SER A CA 1
ATOM 1250 C C . SER A 1 158 ? 39.172 39.792 -30.703 1.00 87.25 158 SER A C 1
ATOM 1252 O O . SER A 1 158 ? 39.049 40.427 -31.744 1.00 87.25 158 SER A O 1
ATOM 1254 N N . PHE A 1 159 ? 39.225 40.380 -29.506 1.00 88.62 159 PHE A N 1
ATOM 1255 C CA . PHE A 1 159 ? 39.223 41.831 -29.321 1.00 88.62 159 PHE A CA 1
ATOM 1256 C C . PHE A 1 159 ? 40.578 42.467 -29.670 1.00 88.62 159 PHE A C 1
ATOM 1258 O O . PHE A 1 159 ? 40.624 43.612 -30.110 1.00 88.62 159 PHE A O 1
ATOM 1265 N N . PHE A 1 160 ? 41.677 41.724 -29.509 1.00 85.12 160 PHE A N 1
ATOM 1266 C CA . PHE A 1 160 ? 43.036 42.191 -29.808 1.00 85.12 160 PHE A CA 1
ATOM 1267 C C . PHE A 1 160 ? 43.537 41.830 -31.219 1.00 85.12 160 PHE A C 1
ATOM 1269 O O . PHE A 1 160 ? 44.625 42.264 -31.599 1.00 85.12 160 PHE A O 1
ATOM 1276 N N . LEU A 1 161 ? 42.777 41.067 -32.014 1.00 84.56 161 LEU A N 1
ATOM 1277 C CA . LEU A 1 161 ? 43.119 40.791 -33.411 1.00 84.56 161 LEU A CA 1
ATOM 1278 C C . LEU A 1 161 ? 42.668 41.955 -34.314 1.00 84.56 161 LEU A C 1
ATOM 1280 O O . LEU A 1 161 ? 41.477 42.271 -34.343 1.00 84.56 161 LEU A O 1
ATOM 1284 N N . PRO A 1 162 ? 43.575 42.586 -35.083 1.00 75.38 162 PRO A N 1
ATOM 1285 C CA . PRO A 1 162 ? 43.194 43.618 -36.037 1.00 75.38 162 PRO A CA 1
ATOM 1286 C C . PRO A 1 162 ? 42.293 43.011 -37.118 1.00 75.38 162 PRO A C 1
ATOM 1288 O O . PRO A 1 162 ? 42.670 42.057 -37.800 1.00 75.38 162 PRO A O 1
ATOM 1291 N N . VAL A 1 163 ? 41.087 43.562 -37.263 1.00 77.12 163 VAL A N 1
ATOM 1292 C CA . VAL A 1 163 ? 40.153 43.185 -38.327 1.00 77.12 163 VAL A CA 1
ATOM 1293 C C . VAL A 1 163 ? 40.782 43.601 -39.661 1.00 77.12 163 VAL A C 1
ATOM 1295 O O . VAL A 1 163 ? 41.043 44.791 -39.838 1.00 77.12 163 VAL A O 1
ATOM 1298 N N . PRO A 1 164 ? 41.046 42.679 -40.608 1.00 69.81 164 PRO A N 1
ATOM 1299 C CA . PRO A 1 164 ? 41.475 43.084 -41.937 1.00 69.81 164 PRO A CA 1
ATOM 1300 C C . PRO A 1 164 ? 40.342 43.891 -42.579 1.00 69.81 164 PRO A C 1
ATOM 1302 O O . PRO A 1 164 ? 39.224 43.387 -42.725 1.00 69.81 164 PRO A O 1
ATOM 1305 N N . GLU A 1 165 ? 40.619 45.148 -42.931 1.00 63.84 165 GLU A N 1
ATOM 1306 C CA . GLU A 1 165 ? 39.680 45.985 -43.673 1.00 63.84 165 GLU A CA 1
ATOM 1307 C C . GLU A 1 165 ? 39.286 45.259 -44.963 1.00 63.84 165 GLU A C 1
ATOM 1309 O O . GLU A 1 165 ? 40.105 45.023 -45.855 1.00 63.84 165 GLU A O 1
ATOM 1314 N N . ARG A 1 166 ? 38.012 44.872 -45.069 1.00 60.75 166 ARG A N 1
ATOM 1315 C CA . ARG A 1 166 ? 37.442 44.482 -46.356 1.00 60.75 166 ARG A CA 1
ATOM 1316 C C . ARG A 1 166 ? 37.345 45.760 -47.175 1.00 60.75 166 ARG A C 1
ATOM 1318 O O . ARG A 1 166 ? 36.510 46.609 -46.873 1.00 60.75 166 ARG A O 1
ATOM 1325 N N . GLY A 1 167 ? 38.236 45.893 -48.157 1.00 51.16 167 GLY A N 1
ATOM 1326 C CA . GLY A 1 167 ? 38.287 47.033 -49.067 1.00 51.16 167 GLY A CA 1
ATOM 1327 C C . GLY A 1 167 ? 36.900 47.397 -49.598 1.00 51.16 167 GLY A C 1
ATOM 1328 O O . GLY A 1 167 ? 36.095 46.530 -49.945 1.00 51.16 167 GLY A O 1
ATOM 1329 N N . THR A 1 168 ? 36.618 48.694 -49.616 1.00 51.81 168 THR A N 1
ATOM 1330 C CA . THR A 1 168 ? 35.383 49.274 -50.137 1.00 51.81 168 THR A CA 1
ATOM 1331 C C . THR A 1 168 ? 35.205 48.927 -51.622 1.00 51.81 168 THR A C 1
ATOM 1333 O O . THR A 1 168 ? 36.166 49.005 -52.391 1.00 51.81 168 THR A O 1
ATOM 1336 N N . PRO A 1 169 ? 33.994 48.557 -52.080 1.00 53.09 169 PRO A N 1
ATOM 1337 C CA . PRO A 1 169 ? 33.732 48.447 -53.508 1.00 53.09 169 PRO A CA 1
ATOM 1338 C C . PRO A 1 169 ? 33.739 49.853 -54.122 1.00 53.09 169 PRO A C 1
ATOM 1340 O O . PRO A 1 169 ? 32.855 50.665 -53.856 1.00 53.09 169 PRO A O 1
ATOM 1343 N N . GLN A 1 170 ? 34.752 50.148 -54.937 1.00 45.25 170 GLN A N 1
ATOM 1344 C CA . GLN A 1 170 ? 34.791 51.351 -55.766 1.00 45.25 170 GLN A CA 1
ATOM 1345 C C . GLN A 1 170 ? 33.737 51.221 -56.872 1.00 45.25 170 GLN A C 1
ATOM 1347 O O . GLN A 1 170 ? 33.808 50.323 -57.712 1.00 45.25 170 GLN A O 1
ATOM 1352 N N . ILE A 1 171 ? 32.757 52.122 -56.868 1.00 47.19 171 ILE A N 1
ATOM 1353 C CA . ILE A 1 171 ? 31.777 52.273 -57.944 1.00 47.19 171 ILE A CA 1
ATOM 1354 C C . ILE A 1 171 ? 32.451 53.087 -59.051 1.00 47.19 171 ILE A C 1
ATOM 1356 O O . ILE A 1 171 ? 32.682 54.282 -58.884 1.00 47.19 171 ILE A O 1
ATOM 1360 N N . VAL A 1 172 ? 32.766 52.453 -60.182 1.00 39.97 172 VAL A N 1
ATOM 1361 C CA . VAL A 1 172 ? 33.151 53.161 -61.411 1.00 39.97 172 VAL A CA 1
ATOM 1362 C C . VAL A 1 172 ? 31.969 53.109 -62.365 1.00 39.97 172 VAL A C 1
ATOM 1364 O O . VAL A 1 172 ? 31.634 52.062 -62.913 1.00 39.97 172 VAL A O 1
ATOM 1367 N N . GLN A 1 173 ? 31.326 54.258 -62.536 1.00 45.47 173 GLN A N 1
ATOM 1368 C CA . GLN A 1 173 ? 30.275 54.483 -63.513 1.00 45.47 173 GLN A CA 1
ATOM 1369 C C . GLN A 1 173 ? 30.889 55.239 -64.692 1.00 45.47 173 GLN A C 1
ATOM 1371 O O . GLN A 1 173 ? 31.133 56.433 -64.582 1.00 45.47 173 GLN A O 1
ATOM 1376 N N . ASN A 1 174 ? 31.119 54.547 -65.809 1.00 45.94 174 ASN A N 1
ATOM 1377 C CA . ASN A 1 174 ? 31.227 55.171 -67.125 1.00 45.94 174 ASN A CA 1
ATOM 1378 C C . ASN A 1 174 ? 30.305 54.422 -68.102 1.00 45.94 174 ASN A C 1
ATOM 1380 O O . ASN A 1 174 ? 30.471 53.236 -68.370 1.00 45.94 174 ASN A O 1
ATOM 1384 N N . VAL A 1 175 ? 29.301 55.163 -68.563 1.00 46.28 175 VAL A N 1
ATOM 1385 C CA . VAL A 1 175 ? 28.383 54.929 -69.696 1.00 46.28 175 VAL A CA 1
ATOM 1386 C C . VAL A 1 175 ? 29.215 54.898 -70.998 1.00 46.28 175 VAL A C 1
ATOM 1388 O O . VAL A 1 175 ? 30.235 55.580 -71.038 1.00 46.28 175 VAL A O 1
ATOM 1391 N N . THR A 1 176 ? 28.961 54.126 -72.065 1.00 41.62 176 THR A N 1
ATOM 1392 C CA . THR A 1 176 ? 27.764 53.881 -72.919 1.00 41.62 176 THR A CA 1
ATOM 1393 C C . THR A 1 176 ? 28.169 52.822 -74.002 1.00 41.62 176 THR A C 1
ATOM 1395 O O . THR A 1 176 ? 29.335 52.433 -74.029 1.00 41.62 176 THR A O 1
ATOM 1398 N N . PRO A 1 177 ? 27.322 52.432 -74.980 1.00 55.00 177 PRO A N 1
ATOM 1399 C CA . PRO A 1 177 ? 26.246 51.444 -74.947 1.00 55.00 177 PRO A CA 1
ATOM 1400 C C . PRO A 1 177 ? 26.543 50.259 -75.920 1.00 55.00 177 PRO A C 1
ATOM 1402 O O . PRO A 1 177 ? 27.656 50.105 -76.407 1.00 55.00 177 PRO A O 1
ATOM 1405 N N . ASP A 1 178 ? 25.519 49.462 -76.229 1.00 34.03 178 ASP A N 1
ATOM 1406 C CA . ASP A 1 178 ? 25.407 48.583 -77.408 1.00 34.03 178 ASP A CA 1
ATOM 1407 C C . ASP A 1 178 ? 26.077 47.198 -77.367 1.00 34.03 178 ASP A C 1
ATOM 1409 O O . ASP A 1 178 ? 27.207 46.985 -77.794 1.00 34.03 178 ASP A O 1
ATOM 1413 N N . THR A 1 179 ? 25.275 46.181 -77.044 1.00 34.47 179 THR A N 1
ATOM 1414 C CA . THR A 1 179 ? 24.651 45.297 -78.058 1.00 34.47 179 THR A CA 1
ATOM 1415 C C . THR A 1 179 ? 24.269 43.970 -77.405 1.00 34.47 179 THR A C 1
ATOM 1417 O O . THR A 1 179 ? 25.100 43.256 -76.848 1.00 34.47 179 THR A O 1
ATOM 1420 N N . PHE A 1 180 ? 22.983 43.629 -77.486 1.00 50.31 180 PHE A N 1
ATOM 1421 C CA . PHE A 1 180 ? 22.491 42.290 -77.189 1.00 50.31 180 PHE A CA 1
ATOM 1422 C C . PHE A 1 180 ? 23.018 41.300 -78.232 1.00 50.31 180 PHE A C 1
ATOM 1424 O O . PHE A 1 180 ? 22.707 41.426 -79.414 1.00 50.31 180 PHE A O 1
ATOM 1431 N N . THR A 1 181 ? 23.698 40.252 -77.777 1.00 38.31 181 THR A N 1
ATOM 1432 C CA . THR A 1 181 ? 23.842 39.004 -78.536 1.00 38.31 181 THR A CA 1
ATOM 1433 C C . THR A 1 181 ? 23.443 37.853 -77.630 1.00 38.31 181 THR A C 1
ATOM 1435 O O . THR A 1 181 ? 24.163 37.483 -76.706 1.00 38.31 181 THR A O 1
ATOM 1438 N N . ILE A 1 182 ? 22.248 37.321 -77.875 1.00 48.72 182 ILE A N 1
ATOM 1439 C CA . ILE A 1 182 ? 21.824 36.016 -77.380 1.00 48.72 182 ILE A CA 1
ATOM 1440 C C . ILE A 1 182 ? 22.251 35.013 -78.452 1.00 48.72 182 ILE A C 1
ATOM 1442 O O . ILE A 1 182 ? 21.680 35.014 -79.539 1.00 48.72 182 ILE A O 1
ATOM 1446 N N . GLU A 1 183 ? 23.211 34.143 -78.142 1.00 45.84 183 GLU A N 1
ATOM 1447 C CA . GLU A 1 183 ? 23.468 32.926 -78.918 1.00 45.84 183 GLU A CA 1
ATOM 1448 C C . GLU A 1 183 ? 23.319 31.681 -78.031 1.00 45.84 183 GLU A C 1
ATOM 1450 O O . GLU A 1 183 ? 24.179 31.303 -77.244 1.00 45.84 183 GLU A O 1
ATOM 1455 N N . THR A 1 184 ? 22.124 31.101 -78.134 1.00 37.75 184 THR A N 1
ATOM 1456 C CA . THR A 1 184 ? 21.843 29.689 -78.428 1.00 37.75 184 THR A CA 1
ATOM 1457 C C . THR A 1 184 ? 22.672 28.579 -77.753 1.00 37.75 184 THR A C 1
ATOM 1459 O O . THR A 1 184 ? 23.733 28.185 -78.214 1.00 37.75 184 THR A O 1
ATOM 1462 N N . ARG A 1 185 ? 21.999 27.938 -76.781 1.00 40.12 185 ARG A N 1
ATOM 1463 C CA . ARG A 1 185 ? 21.738 26.485 -76.632 1.00 40.12 185 ARG A CA 1
ATOM 1464 C C . ARG A 1 185 ? 22.939 25.518 -76.644 1.00 40.12 185 ARG A C 1
ATOM 1466 O O . ARG A 1 185 ? 23.507 25.243 -77.692 1.00 40.12 185 ARG A O 1
ATOM 1473 N N . GLN A 1 186 ? 23.073 24.750 -75.557 1.00 36.47 186 GLN A N 1
ATOM 1474 C CA . GLN A 1 186 ? 22.881 23.292 -75.626 1.00 36.47 186 GLN A CA 1
ATOM 1475 C C . GLN A 1 186 ? 22.532 22.676 -74.265 1.00 36.47 186 GLN A C 1
ATOM 1477 O O . GLN A 1 186 ? 23.102 23.004 -73.232 1.00 36.47 186 GLN A O 1
ATOM 1482 N N . ALA A 1 187 ? 21.514 21.816 -74.305 1.00 41.78 187 ALA A N 1
ATOM 1483 C CA . ALA A 1 187 ? 20.970 21.067 -73.187 1.00 41.78 187 ALA A CA 1
ATOM 1484 C C . ALA A 1 187 ? 21.927 19.949 -72.763 1.00 41.78 187 ALA A C 1
ATOM 1486 O O . ALA A 1 187 ? 22.505 19.291 -73.627 1.00 41.78 187 ALA A O 1
ATOM 1487 N N . ILE A 1 188 ? 22.014 19.671 -71.460 1.00 39.75 188 ILE A N 1
ATOM 1488 C CA . ILE A 1 188 ? 22.563 18.403 -70.975 1.00 39.75 188 ILE A CA 1
ATOM 1489 C C . ILE A 1 188 ? 21.506 17.707 -70.125 1.00 39.75 188 ILE A C 1
ATOM 1491 O O . ILE A 1 188 ? 20.904 18.267 -69.212 1.00 39.75 188 ILE A O 1
ATOM 1495 N N . ILE A 1 189 ? 21.259 16.487 -70.573 1.00 36.56 189 ILE A N 1
ATOM 1496 C CA . ILE A 1 189 ? 20.233 15.526 -70.212 1.00 36.56 189 ILE A CA 1
ATOM 1497 C C . ILE A 1 189 ? 20.524 14.933 -68.831 1.00 36.56 189 ILE A C 1
ATOM 1499 O O . ILE A 1 189 ? 21.663 14.597 -68.513 1.00 36.56 189 ILE A O 1
ATOM 1503 N N . PHE A 1 190 ? 19.467 14.770 -68.039 1.00 36.44 190 PHE A N 1
ATOM 1504 C CA . PHE A 1 190 ? 19.471 14.046 -66.771 1.00 36.44 190 PHE A CA 1
ATOM 1505 C C . PHE A 1 190 ? 19.582 12.535 -67.029 1.00 36.44 190 PHE A C 1
ATOM 1507 O O . PHE A 1 190 ? 18.848 12.001 -67.864 1.00 36.44 190 PHE A O 1
ATOM 1514 N N . LYS A 1 191 ? 20.450 11.832 -66.293 1.00 34.94 191 LYS A N 1
ATOM 1515 C CA . LYS A 1 191 ? 20.429 10.366 -66.206 1.00 34.94 191 LYS A CA 1
ATOM 1516 C C . LYS A 1 191 ? 20.610 9.934 -64.750 1.00 34.94 191 LYS A C 1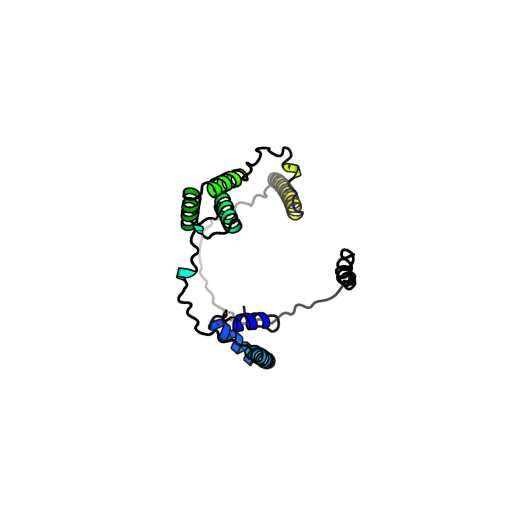
ATOM 1518 O O . LYS A 1 191 ? 21.606 10.277 -64.126 1.00 34.94 191 LYS A O 1
ATOM 1523 N N . GLU A 1 192 ? 19.599 9.238 -64.237 1.00 43.47 192 GLU A N 1
ATOM 1524 C CA . GLU A 1 192 ? 19.531 8.639 -62.899 1.00 43.47 192 GLU A CA 1
ATOM 1525 C C . GLU A 1 192 ? 20.566 7.528 -62.691 1.00 43.47 192 GLU A C 1
ATOM 1527 O O . GLU A 1 192 ? 20.829 6.747 -63.610 1.00 43.47 192 GLU A O 1
ATOM 1532 N N . GLU A 1 193 ? 21.028 7.365 -61.446 1.00 33.94 193 GLU A N 1
ATOM 1533 C CA . GLU A 1 193 ? 21.616 6.109 -60.977 1.00 33.94 193 GLU A CA 1
ATOM 1534 C C . GLU A 1 193 ? 21.177 5.765 -59.539 1.00 33.94 193 GLU A C 1
ATOM 1536 O O . GLU A 1 193 ? 21.005 6.634 -58.685 1.00 33.94 193 GLU A O 1
ATOM 1541 N N . LYS A 1 194 ? 20.907 4.470 -59.333 1.00 38.34 194 LYS A N 1
ATOM 1542 C CA . LYS A 1 194 ? 20.198 3.826 -58.209 1.00 38.34 194 LYS A CA 1
ATOM 1543 C C . LYS A 1 194 ? 21.015 3.768 -56.904 1.00 38.34 194 LYS A C 1
ATOM 1545 O O . LYS A 1 194 ? 22.241 3.756 -56.965 1.00 38.34 194 LYS A O 1
ATOM 1550 N N . PRO A 1 195 ? 20.367 3.588 -55.732 1.00 31.45 195 PRO A N 1
ATOM 1551 C CA . PRO A 1 195 ? 21.071 3.372 -54.473 1.00 31.45 195 PRO A CA 1
ATOM 1552 C C . PRO A 1 195 ? 21.507 1.904 -54.334 1.00 31.45 195 PRO A C 1
ATOM 1554 O O . PRO A 1 195 ? 20.678 0.995 -54.273 1.00 31.45 195 PRO A O 1
ATOM 1557 N N . GLY A 1 196 ? 22.822 1.691 -54.293 1.00 31.81 196 GLY A N 1
ATOM 1558 C CA . GLY A 1 196 ? 23.471 0.424 -53.971 1.00 31.81 196 GLY A CA 1
ATOM 1559 C C . GLY A 1 196 ? 24.061 0.445 -52.560 1.00 31.81 196 GLY A C 1
ATOM 1560 O O . GLY A 1 196 ? 24.745 1.384 -52.173 1.00 31.81 196 GLY A O 1
ATOM 1561 N N . THR A 1 197 ? 23.723 -0.610 -51.828 1.00 33.53 197 THR A N 1
ATOM 1562 C CA . THR A 1 197 ? 24.220 -1.160 -50.562 1.00 33.53 197 THR A CA 1
ATOM 1563 C C . THR A 1 197 ? 25.670 -0.830 -50.203 1.00 33.53 197 THR A C 1
ATOM 1565 O O . THR A 1 197 ? 26.545 -0.980 -51.050 1.00 33.53 197 THR A O 1
ATOM 1568 N N . ASP A 1 198 ? 25.948 -0.562 -48.918 1.00 33.03 198 ASP A N 1
ATOM 1569 C CA . ASP A 1 198 ? 27.307 -0.731 -48.401 1.00 33.03 198 ASP A CA 1
ATOM 1570 C C . ASP A 1 198 ? 27.364 -1.406 -47.026 1.00 33.03 198 ASP A C 1
ATOM 1572 O O . ASP A 1 198 ? 26.573 -1.145 -46.114 1.00 33.03 198 ASP A O 1
ATOM 1576 N N . GLN A 1 199 ? 28.294 -2.350 -46.949 1.00 32.28 199 GLN A N 1
ATOM 1577 C CA . GLN A 1 199 ? 28.481 -3.329 -45.893 1.00 32.28 199 GLN A CA 1
ATOM 1578 C C . GLN A 1 199 ? 29.362 -2.758 -44.781 1.00 32.28 199 GLN A C 1
ATOM 1580 O O . GLN A 1 199 ? 30.433 -2.209 -45.031 1.00 32.28 199 GLN A O 1
ATOM 1585 N N . ARG A 1 200 ? 28.965 -2.961 -43.521 1.00 28.86 200 ARG A N 1
ATOM 1586 C CA . ARG A 1 200 ? 29.822 -2.676 -42.365 1.00 28.86 200 ARG A CA 1
ATOM 1587 C C . ARG A 1 200 ? 30.617 -3.930 -42.011 1.00 28.86 200 ARG A C 1
ATOM 1589 O O . ARG A 1 200 ? 30.096 -4.845 -41.379 1.00 28.86 200 ARG A O 1
ATOM 1596 N N . ASN A 1 201 ? 31.873 -3.957 -42.445 1.00 31.14 201 ASN A N 1
ATOM 1597 C CA . ASN A 1 201 ? 32.836 -5.002 -42.122 1.00 31.14 201 ASN A CA 1
ATOM 1598 C C . ASN A 1 201 ? 33.414 -4.780 -40.709 1.00 31.14 201 ASN A C 1
ATOM 1600 O O . ASN A 1 201 ? 33.856 -3.680 -40.370 1.00 31.14 201 ASN A O 1
ATOM 1604 N N . ASN A 1 202 ? 33.374 -5.831 -39.892 1.00 31.28 202 ASN A N 1
ATOM 1605 C CA . ASN A 1 202 ? 33.864 -5.900 -38.516 1.00 31.28 202 ASN A CA 1
ATOM 1606 C C . ASN A 1 202 ? 35.239 -6.570 -38.514 1.00 31.28 202 ASN A C 1
ATOM 1608 O O . ASN A 1 202 ? 35.382 -7.616 -39.132 1.00 31.28 202 ASN A O 1
ATOM 1612 N N . ASN A 1 203 ? 36.198 -6.052 -37.739 1.00 32.56 203 ASN A N 1
ATOM 1613 C CA . ASN A 1 203 ? 37.383 -6.816 -37.346 1.00 32.56 203 ASN A CA 1
ATOM 1614 C C . ASN A 1 203 ? 37.772 -6.576 -35.872 1.00 32.56 203 ASN A C 1
ATOM 1616 O O . ASN A 1 203 ? 38.092 -5.462 -35.468 1.00 32.56 203 ASN A O 1
ATOM 1620 N N . ASN A 1 204 ? 37.810 -7.707 -35.157 1.00 34.09 204 ASN A N 1
ATOM 1621 C CA . ASN A 1 204 ? 38.725 -8.143 -34.090 1.00 34.09 204 ASN A CA 1
ATOM 1622 C C . ASN A 1 204 ? 38.619 -7.633 -32.634 1.00 34.09 204 ASN A C 1
ATOM 1624 O O . ASN A 1 204 ? 39.228 -6.652 -32.226 1.00 34.09 204 ASN A O 1
ATOM 1628 N N . SER A 1 205 ? 37.930 -8.460 -31.831 1.00 32.66 205 SER A N 1
ATOM 1629 C CA . SER A 1 205 ? 38.417 -9.244 -30.671 1.00 32.66 205 SER A CA 1
ATOM 1630 C C . SER A 1 205 ? 39.642 -8.759 -29.875 1.00 32.66 205 SER A C 1
ATOM 1632 O O . SER A 1 205 ? 40.774 -8.874 -30.342 1.00 32.66 205 SER A O 1
ATOM 1634 N N . VAL A 1 206 ? 39.416 -8.456 -28.587 1.00 31.95 206 VAL A N 1
ATOM 1635 C CA . VAL A 1 206 ? 40.330 -8.799 -27.479 1.00 31.95 206 VAL A CA 1
ATOM 1636 C C . VAL A 1 206 ? 39.514 -9.278 -26.268 1.00 31.95 206 VAL A C 1
ATOM 1638 O O . VAL A 1 206 ? 38.673 -8.559 -25.733 1.00 31.95 206 VAL A O 1
ATOM 1641 N N . ARG A 1 207 ? 39.801 -10.516 -25.842 1.00 32.97 207 ARG A N 1
ATOM 1642 C CA . ARG A 1 207 ? 39.367 -11.179 -24.600 1.00 32.97 207 ARG A CA 1
ATOM 1643 C C . ARG A 1 207 ? 39.748 -10.384 -23.345 1.00 32.97 207 ARG A C 1
ATOM 1645 O O . ARG A 1 207 ? 40.899 -9.972 -23.217 1.00 32.97 207 ARG A O 1
ATOM 1652 N N . LYS A 1 208 ? 38.869 -10.384 -22.337 1.00 32.25 208 LYS A N 1
ATOM 1653 C CA . LYS A 1 208 ? 39.270 -10.536 -20.926 1.00 32.25 208 LYS A CA 1
ATOM 1654 C C . LYS A 1 208 ? 38.182 -11.260 -20.128 1.00 32.25 208 LYS A C 1
ATOM 1656 O O . LYS A 1 208 ? 37.045 -10.817 -20.051 1.00 32.25 208 LYS A O 1
ATOM 1661 N N . SER A 1 209 ? 38.592 -12.399 -19.591 1.00 32.88 209 SER A N 1
ATOM 1662 C CA . SER A 1 209 ? 37.920 -13.298 -18.657 1.00 32.88 209 SER A CA 1
ATOM 1663 C C . SER A 1 209 ? 37.699 -12.659 -17.283 1.00 32.88 209 SER A C 1
ATOM 1665 O O . SER A 1 209 ? 38.599 -11.989 -16.774 1.00 32.88 209 SER A O 1
ATOM 1667 N N . VAL A 1 210 ? 36.555 -12.947 -16.661 1.00 33.38 210 VAL A N 1
ATOM 1668 C CA . VAL A 1 210 ? 36.248 -12.715 -15.237 1.00 33.38 210 VAL A CA 1
ATOM 1669 C C . VAL A 1 210 ? 35.544 -13.984 -14.718 1.00 33.38 210 VAL A C 1
ATOM 1671 O O . VAL A 1 210 ? 34.834 -14.610 -15.507 1.00 33.38 210 VAL A O 1
ATOM 1674 N N . PRO A 1 211 ? 35.819 -14.430 -13.477 1.00 33.22 211 PRO A N 1
ATOM 1675 C CA . PRO A 1 211 ? 35.656 -15.819 -13.077 1.00 33.22 211 PRO A CA 1
ATOM 1676 C C . PRO A 1 211 ? 34.232 -16.171 -12.646 1.00 33.22 211 PRO A C 1
ATOM 1678 O O . PRO A 1 211 ? 33.455 -15.340 -12.182 1.00 33.22 211 PRO A O 1
ATOM 1681 N N . GLU A 1 212 ? 33.970 -17.458 -12.800 1.00 31.67 212 GLU A N 1
ATOM 1682 C CA . GLU A 1 212 ? 32.841 -18.244 -12.331 1.00 31.67 212 GLU A CA 1
ATOM 1683 C C . GLU A 1 212 ? 32.793 -18.249 -10.793 1.00 31.67 212 GLU A C 1
ATOM 1685 O O . GLU A 1 212 ? 33.784 -18.568 -10.134 1.00 31.67 212 GLU A O 1
ATOM 1690 N N . ILE A 1 213 ? 31.649 -17.872 -10.218 1.00 33.97 213 ILE A N 1
ATOM 1691 C CA . ILE A 1 213 ? 31.340 -18.090 -8.802 1.00 33.97 213 ILE A CA 1
ATOM 1692 C C . ILE A 1 213 ? 30.184 -19.082 -8.772 1.00 33.97 213 ILE A C 1
ATOM 1694 O O . ILE A 1 213 ? 29.052 -18.754 -9.122 1.00 33.97 213 ILE A O 1
ATOM 1698 N N . SER A 1 214 ? 30.532 -20.309 -8.393 1.00 31.36 214 SER A N 1
ATOM 1699 C CA . SER A 1 214 ? 29.624 -21.400 -8.067 1.00 31.36 214 SER A CA 1
ATOM 1700 C C . SER A 1 214 ? 28.769 -21.005 -6.862 1.00 31.36 214 SER A C 1
ATOM 1702 O O . SER A 1 214 ? 29.300 -20.724 -5.789 1.00 31.36 214 SER A O 1
ATOM 1704 N N . VAL A 1 215 ? 27.449 -20.968 -7.043 1.00 39.00 215 VAL A N 1
ATOM 1705 C CA . VAL A 1 215 ? 26.478 -20.885 -5.946 1.00 39.00 215 VAL A CA 1
ATOM 1706 C C . VAL A 1 215 ? 25.693 -22.187 -5.954 1.00 39.00 215 VAL A C 1
ATOM 1708 O O . VAL A 1 215 ? 24.577 -22.271 -6.456 1.00 39.00 215 VAL A O 1
ATOM 1711 N N . SER A 1 216 ? 26.321 -23.231 -5.434 1.00 40.78 216 SER A N 1
ATOM 1712 C CA . SER A 1 216 ? 25.662 -24.498 -5.146 1.00 40.78 216 SER A CA 1
ATOM 1713 C C . SER A 1 216 ? 26.402 -25.197 -4.012 1.00 40.78 216 SER A C 1
ATOM 1715 O O . SER A 1 216 ? 27.169 -26.110 -4.282 1.00 40.78 216 SER A O 1
ATOM 1717 N N . GLU A 1 217 ? 26.211 -24.728 -2.770 1.00 42.94 217 GLU A N 1
ATOM 1718 C CA . GLU A 1 217 ? 26.361 -25.570 -1.560 1.00 42.94 217 GLU A CA 1
ATOM 1719 C C . GLU A 1 217 ? 25.900 -24.947 -0.222 1.00 42.94 217 GLU A C 1
ATOM 1721 O O . GLU A 1 217 ? 26.108 -25.553 0.821 1.00 42.94 217 GLU A O 1
ATOM 1726 N N . GLU A 1 218 ? 25.212 -23.795 -0.194 1.00 38.59 218 GLU A N 1
ATOM 1727 C CA . GLU A 1 218 ? 24.826 -23.151 1.085 1.00 38.59 218 GLU A CA 1
ATOM 1728 C C . GLU A 1 218 ? 23.317 -23.183 1.409 1.00 38.59 218 GLU A C 1
ATOM 1730 O O . GLU A 1 218 ? 22.863 -22.515 2.331 1.00 38.59 218 GLU A O 1
ATOM 1735 N N . ILE A 1 219 ? 22.516 -23.977 0.685 1.00 39.50 219 ILE A N 1
ATOM 1736 C CA . ILE A 1 219 ? 21.062 -24.099 0.947 1.00 39.50 219 ILE A CA 1
ATOM 1737 C C . ILE A 1 219 ? 20.685 -25.446 1.595 1.00 39.50 219 ILE A C 1
ATOM 1739 O O . ILE A 1 219 ? 19.581 -25.598 2.106 1.00 39.50 219 ILE A O 1
ATOM 1743 N N . VAL A 1 220 ? 21.608 -26.409 1.696 1.00 38.84 220 VAL A N 1
ATOM 1744 C CA . VAL A 1 220 ? 21.288 -27.733 2.274 1.00 38.84 220 VAL A CA 1
ATOM 1745 C C . VAL A 1 220 ? 21.472 -27.789 3.802 1.00 38.84 220 VAL A C 1
ATOM 1747 O O . VAL A 1 220 ? 20.837 -28.607 4.455 1.00 38.84 220 VAL A O 1
ATOM 1750 N N . LEU A 1 221 ? 22.226 -26.873 4.423 1.00 36.25 221 LEU A N 1
ATOM 1751 C CA . LEU A 1 221 ? 22.491 -26.926 5.874 1.00 36.25 221 LEU A CA 1
ATOM 1752 C C . LEU A 1 221 ? 21.422 -26.276 6.774 1.00 36.25 221 LEU A C 1
ATOM 1754 O O . LEU A 1 221 ? 21.443 -26.497 7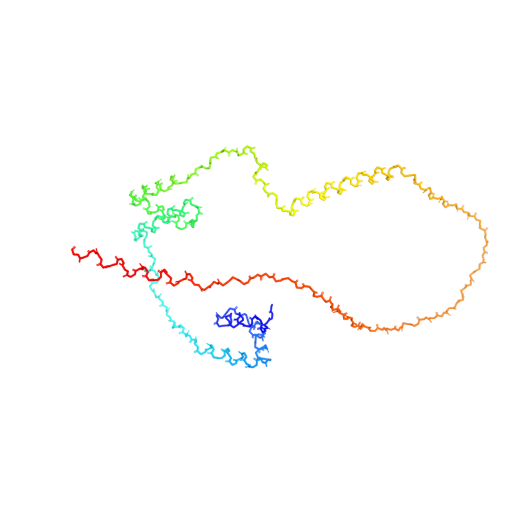.981 1.00 36.25 221 LEU A O 1
ATOM 1758 N N . LEU A 1 222 ? 20.468 -25.514 6.226 1.00 37.34 222 LEU A N 1
ATOM 1759 C CA . LEU A 1 222 ? 19.407 -24.874 7.027 1.00 37.34 222 LEU A CA 1
ATOM 1760 C C . LEU A 1 222 ? 18.119 -25.704 7.137 1.00 37.34 222 LEU A C 1
ATOM 1762 O O . LEU A 1 222 ? 17.304 -25.436 8.017 1.00 37.34 222 LEU A O 1
ATOM 1766 N N . ALA A 1 223 ? 17.943 -26.728 6.297 1.00 41.09 223 ALA A N 1
ATOM 1767 C CA . ALA A 1 223 ? 16.774 -27.605 6.366 1.00 41.09 223 ALA A CA 1
ATOM 1768 C C . ALA A 1 223 ? 16.913 -28.699 7.441 1.00 41.09 223 ALA A C 1
ATOM 1770 O O . ALA A 1 223 ? 15.912 -29.142 7.987 1.00 41.09 223 ALA A O 1
ATOM 1771 N N . GLU A 1 224 ? 18.136 -29.090 7.812 1.00 45.66 224 GLU A N 1
ATOM 1772 C CA . GLU A 1 224 ? 18.360 -30.212 8.740 1.00 45.66 224 GLU A CA 1
ATOM 1773 C C . GLU A 1 224 ? 18.459 -29.786 10.221 1.00 45.66 224 GLU A C 1
ATOM 1775 O O . GLU A 1 224 ? 18.492 -30.624 11.119 1.00 45.66 224 GLU A O 1
ATOM 1780 N N . MET A 1 225 ? 18.456 -28.477 10.510 1.00 45.12 225 MET A N 1
ATOM 1781 C CA . MET A 1 225 ? 18.510 -27.952 11.886 1.00 45.12 225 MET A CA 1
ATOM 1782 C C . MET A 1 225 ? 17.135 -27.674 12.514 1.00 45.12 225 MET A C 1
ATOM 1784 O O . MET A 1 225 ? 17.075 -27.403 13.710 1.00 45.12 225 MET A O 1
ATOM 1788 N N . THR A 1 226 ? 16.033 -27.757 11.761 1.00 45.16 226 THR A N 1
ATOM 1789 C CA . THR A 1 226 ? 14.687 -27.464 12.301 1.00 45.16 226 THR A CA 1
ATOM 1790 C C . THR A 1 226 ? 13.954 -28.687 12.856 1.00 45.16 226 THR A C 1
ATOM 1792 O O . THR A 1 226 ? 13.063 -28.519 13.684 1.00 45.16 226 THR A O 1
ATOM 1795 N N . ASP A 1 227 ? 14.397 -29.906 12.537 1.00 46.38 227 ASP A N 1
ATOM 1796 C CA . ASP A 1 227 ? 13.772 -31.140 13.041 1.00 46.38 227 ASP A CA 1
ATOM 1797 C C . ASP A 1 227 ? 14.364 -31.661 14.364 1.00 46.38 227 ASP A C 1
ATOM 1799 O O . ASP A 1 227 ? 13.858 -32.632 14.927 1.00 46.38 227 ASP A O 1
ATOM 1803 N N . LYS A 1 228 ? 15.410 -31.024 14.914 1.00 47.97 228 LYS A N 1
ATOM 1804 C CA . LYS A 1 228 ? 16.085 -31.511 16.136 1.00 47.97 228 LYS A CA 1
ATOM 1805 C C . LYS A 1 228 ? 15.781 -30.735 17.422 1.00 47.97 228 LYS A C 1
ATOM 1807 O O . LYS A 1 228 ? 16.192 -31.181 18.487 1.00 47.97 228 LYS A O 1
ATOM 1812 N N . GLU A 1 229 ? 15.029 -29.635 17.367 1.00 45.94 229 GLU A N 1
ATOM 1813 C CA . GLU A 1 229 ? 14.630 -28.888 18.578 1.00 45.94 229 GLU A CA 1
ATOM 1814 C C . GLU A 1 229 ? 13.236 -29.246 19.123 1.00 45.94 229 GLU A C 1
ATOM 1816 O O . GLU A 1 229 ? 12.845 -28.742 20.172 1.00 45.94 229 GLU A O 1
ATOM 1821 N N . MET A 1 230 ? 12.487 -30.156 18.487 1.00 47.94 230 MET A N 1
ATOM 1822 C CA . MET A 1 230 ? 11.118 -30.478 18.922 1.00 47.94 230 MET A CA 1
ATOM 1823 C C . MET A 1 230 ? 10.978 -31.771 19.751 1.00 47.94 230 MET A C 1
ATOM 1825 O O . MET A 1 230 ? 9.857 -32.212 19.995 1.00 47.94 230 MET A O 1
ATOM 1829 N N . THR A 1 231 ? 12.075 -32.378 20.231 1.00 52.75 231 THR A N 1
ATOM 1830 C CA . THR A 1 231 ? 12.008 -33.627 21.028 1.00 52.75 231 THR A CA 1
ATOM 1831 C C . THR A 1 231 ? 12.552 -33.555 22.457 1.00 52.7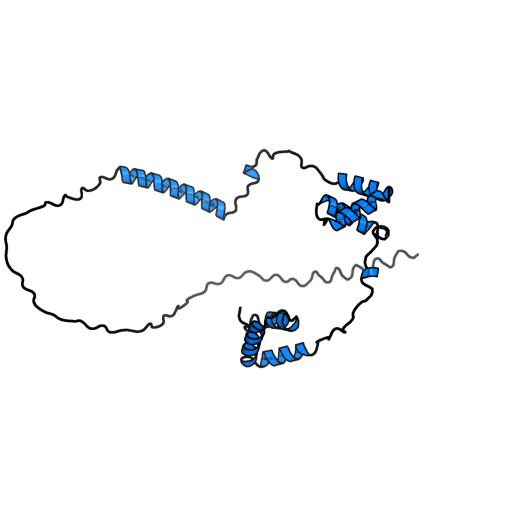5 231 THR A C 1
ATOM 1833 O O . THR A 1 231 ? 12.550 -34.587 23.116 1.00 52.75 231 THR A O 1
ATOM 1836 N N . ASP A 1 232 ? 12.955 -32.391 22.980 1.00 48.97 232 ASP A N 1
ATOM 1837 C CA . ASP A 1 232 ? 13.580 -32.300 24.322 1.00 48.97 232 ASP A CA 1
ATOM 1838 C C . ASP A 1 232 ? 12.803 -31.443 25.346 1.00 48.97 232 ASP A C 1
ATOM 1840 O O . ASP A 1 232 ? 13.362 -30.898 26.293 1.00 48.97 232 ASP A O 1
ATOM 1844 N N . SER A 1 233 ? 11.479 -31.318 25.198 1.00 48.44 233 SER A N 1
ATOM 1845 C CA . SER A 1 233 ? 10.608 -30.686 26.216 1.00 48.44 233 SER A CA 1
ATOM 1846 C C . SER A 1 233 ? 9.446 -31.566 26.685 1.00 48.44 233 SER A C 1
ATOM 1848 O O . SER A 1 233 ? 8.441 -31.068 27.189 1.00 48.44 233 SER A O 1
ATOM 1850 N N . ALA A 1 234 ? 9.590 -32.886 26.568 1.00 48.78 234 ALA A N 1
ATOM 1851 C CA . ALA A 1 234 ? 8.665 -33.843 27.166 1.00 48.78 234 ALA A CA 1
ATOM 1852 C C . ALA A 1 234 ? 9.425 -34.960 27.898 1.00 48.78 234 ALA A C 1
ATOM 1854 O O . ALA A 1 234 ? 9.515 -36.085 27.407 1.00 48.78 234 ALA A O 1
ATOM 1855 N N . SER A 1 235 ? 9.967 -34.646 29.077 1.00 42.72 235 SER A N 1
ATOM 1856 C CA . SER A 1 235 ? 10.159 -35.570 30.211 1.00 42.72 235 SER A CA 1
ATOM 1857 C C . SER A 1 235 ? 10.426 -34.791 31.492 1.00 42.72 235 SER A C 1
ATOM 1859 O O . SER A 1 235 ? 11.229 -33.836 31.440 1.00 42.72 235 SER A O 1
#

pLDDT: mean 72.69, std 22.44, range [28.86, 95.56]

Secondary structure (DSSP, 8-state):
----TTTHHHHHHHHHTT---HHHHHHHHHHHHH-HHHHHHHHHHHT----------TTGGGSS--GGG--HHHHHHHHHHHHHT---HHHHHHHHHHHHH-HHHHHHHHHHHTT-PPPP----TTHHHH----HHHHHHHHHHHHHHHHHHHHHHHHHHSPPP----------------------------------------------------SSSSTTTTTSSSSSSSS--

=== Feature glossary ===
The record interleaves many kinds of information about one protein. Here is each kind framed as the question it answers.

Q: What does the local fold look like, residue by residue?
A: The Foldseek 3Di string encodes local tertiary geometry as a 20-letter alphabet — one character per residue — derived from the relative positions of nearby Cα atoms. Unlike the amino-acid sequence, 3Di is a direct function of the 3D structure, so two proteins with the same fold have similar 3Di strings even at low sequence identity.

Q: Which residues are in helices, strands, or loops?
A: The SS8 string is DSSP's per-residue secondary-structure call. α-helix (H) means an i→i+4 H-bond ladder; β-strand (E) means the residue participates in a β-sheet; 3₁₀ (G) and π (I) are tighter and wider helices; T/S are turns/bends; '-' is loop.

Q: How big and how compact is the whole molecule?
A: Radius of gyration (Rg) is the root-mean-square distance of Cα atoms from their centroid — a single number for overall size and compactness. A globular domain of N residues has Rg ≈ 2.2·N^0.38 Å; an extended or disordered chain has a much larger Rg. The Cα contact count is the number of residue pairs whose Cα atoms are within 8 Å and are more than four positions apart in sequence — a standard proxy for tertiary packing density. The bounding box is the smallest axis-aligned box enclosing all Cα atoms.

Q: Where is each backbone atom in 3D?
A: Structure coordinates are given as an mmCIF _atom_site loop: one row per atom with element, residue name, chain id, sequence number, and x/y/z position in Å. Only the four main-chain atoms per residue are included here; side chains are omitted to keep the record compact.

Q: What is the amino-acid chain?
A: Primary structure: the covalent order of the twenty standard amino acids along the backbone. Two proteins with the same sequence will (almost always) fold to the same structure; two with 30% identity often share a fold but not the details.

Q: What if only a Cα trace is available?
A: Three-state secondary structure (P-SEA) collapses the eight DSSP classes into helix (a), strand (b), and coil (c). P-SEA assigns these from Cα geometry alone — distances and angles — without requiring backbone oxygens, so it works on any Cα trace.

Q: What family and function is it annotated with?
A: Database cross-references. InterPro integrates a dozen domain/family signature databases into unified entries with residue-range hits. GO terms attach function/process/location labels with evidence codes. CATH codes position the fold in a four-level structural taxonomy. Organism is the NCBI-taxonomy species name.

Q: How confident is the AlphaFold model at each residue?
A: pLDDT is the predicted lDDT-Cα score: AlphaFold's confidence that the local environment of each residue (all inter-atomic distances within 15 Å) is correctly placed. It is a per-residue number between 0 and 100, with higher meaning more reliable.

Q: How mobile is each atom in the crystal?
A: B-factor (Debye–Waller factor) reflects atomic displacement in the crystal lattice. It is an experimental observable (units Å²), not a prediction; low values mean the atom is pinned down, high values mean it moves or is heterogeneous across the crystal.

Q: Which residues are buried vs exposed?
A: SASA measures how much of the protein is reachable by solvent. It is computed by rolling a water-sized probe over the atomic surface and summing the exposed area (Å²). Per-residue SASA distinguishes core (buried, low SASA) from surface (exposed, high SASA) residues; total SASA is a whole-molecule size measure.

Q: What do the diagnostic plots show?
A: Plot images: a contact map (which residues are close in 3D, as an N×N binary image), a Ramachandran scatter (backbone torsion angles, revealing secondary-structure composition at a glance), and — for AlphaFold structures — a PAE heatmap (pairwise prediction confidence).

Q: What known structures does this most resemble?
A: The Foldseek neighbor list gives the closest experimentally determined structures in the PDB, ranked by structural alignment. TM-score near 1 means near-identical fold; near 0.3 means only rough topology match. This is how one finds what a novel AlphaFold prediction most resembles in the solved-structure universe.

Q: Are the domains correctly placed relative to each other?
A: Predicted aligned error is AlphaFold's pairwise confidence. Unlike pLDDT (per-residue), PAE is per-residue-pair and captures whether two parts of the structure are correctly placed relative to each other. Units are ångströms of expected positional error.

Q: What do the rendered images show?
A: Structure images are PyMOL renders from six orthogonal camera directions. Cartoon representation draws helices as coils and strands as arrows; sticks shows the backbone as bonds; surface shows the solvent-excluded envelope. Rainbow coloring maps sequence position to hue (blue→red, N→C); chain coloring assigns a distinct color per polypeptide.

Q: What are the backbone torsion angles?
A: φ (phi) and ψ (psi) are the two rotatable backbone dihedrals per residue: φ is the C(i-1)–N–Cα–C torsion, ψ is the N–Cα–C–N(i+1) torsion, both in degrees on (−180°, 180°]. α-helical residues cluster near (−60°, −45°); β-strand residues near (−120°, +130°). A Ramachandran plot is simply a scatter of (φ, ψ) for every residue.